Protein AF-A0A382VTU3-F1 (afdb_monomer)

pLDDT: mean 87.0, std 13.27, range [32.81, 98.06]

Secondary structure (DSSP, 8-state):
-EEEEEEEEE----------TT-EESSTTS-EEEEEEEEEE--TT--SEEEEEEGGGPPPEEEEEE-TT-HHHHHHHHHHHHHHTT---EEEEEE--TT-TT-SS--HHHHHHHIIIIIHHHHHHHSSS--SSEEEETTTEEEETT--SSS-HHHHHHHHHHT-PPP-B-EEEEEEEEEETTTTEEEEEEEEPPPB-SS--SPPPEEEEEEEEEEEEEEETT-TTS-EEEEEEEEEEEEESSSEEEEEEE--

Nearest PDB structures (foldseek):
  4wkw-assembly1_A  TM=4.540E-01  e=5.078E-01  Mycobacterium leprae Br4923
  1z6b-assembly4_C  TM=5.329E-01  e=9.682E-01  Plasmodium falciparum
  3az9-assembly2_G  TM=5.131E-01  e=9.682E-01  Plasmodium falciparum
  4rlj-assembly1_B  TM=2.429E-01  e=1.089E+00  Mycobacterium tuberculosis H37Rv

Organism: NCBI:txid408172

Radius of gyration: 17.66 Å; Cα contacts (8 Å, |Δi|>4): 598; chains: 1; bounding box: 53×34×46 Å

Mean predicted aligned error: 5.97 Å

Solvent-accessible surface area (backbone atoms only — not comparable to full-atom values): 13412 Å² total; per-residue (Å²): 76,33,38,30,45,35,37,37,37,39,33,87,36,87,66,79,79,83,71,58,85,62,49,42,63,21,37,70,74,23,53,39,28,34,58,26,43,50,78,43,82,55,55,101,78,53,50,70,43,74,50,73,46,44,38,80,71,36,40,55,36,39,41,32,34,33,44,45,64,38,56,62,26,55,56,46,51,53,27,47,51,66,37,48,62,92,56,79,61,47,62,39,28,41,30,46,32,90,96,37,93,79,29,89,55,23,34,75,45,42,47,45,54,48,39,76,57,33,9,59,26,37,26,75,78,71,74,36,50,74,60,71,25,26,38,26,39,30,48,32,41,26,40,70,58,82,71,51,66,59,96,33,54,34,56,44,46,32,49,55,58,71,69,56,69,82,77,44,46,46,39,37,35,45,31,32,64,39,63,40,83,91,77,35,34,33,34,40,37,40,42,42,52,82,67,46,52,99,81,66,68,96,71,74,69,47,73,46,36,31,46,33,37,28,32,63,66,48,82,44,71,85,25,77,45,64,72,29,63,43,60,27,36,32,59,41,46,45,82,41,96,53,57,53,53,70,49,80,40,78,59,132

Foldseek 3Di:
DKKKWWKWKDFQDPDDDPDPLFFFFQAPRGAIFILAIDIDDDDLPDAFDKDKDWSVPHAKEKEWEAELQDLQLVVLVVLLCLLCPPPDYQYAYAYDDVVDPQGPQHDPASVVVQLVLRQVRCCVVPVGRGAPTWMDIRSTGIDHTADGSDPGSNVSNNVSVVVDYDDWGWMKMKTWHDADPVQQKTKIWMATDQTDDPPDPPGRMDIKIKIWQWDQWDADCPRNSRPRIDGRGTRHMDIDPDNTDMDIDRHD

Sequence (252 aa):
MLVALVLAASTQAVATSEQSSMWHEARTGGDGGVLGALEMALTNETTDGEITLEYSEMAPVIEVYTATWCLNCVTTEHAIDEAVGDSDVIRIHYHRHRSEPEDPFGNNATEHRWESTYGGASTAETGMSRVAPSTVFDGERLHLGTSPSSSSLVSDYSTSLNAGQTSFTGSARLSVTSYDSETRIMQFSWNASQPSDSGSGDSPMIITAWLLFVEDSASFPDGSNGIGDYLHVLHDAVELEELDGTASVHVP

Structure (mmCIF, N/CA/C/O backbone):
data_AF-A0A382VTU3-F1
#
_entry.id   AF-A0A382VTU3-F1
#
loop_
_atom_site.group_PDB
_atom_site.id
_atom_site.type_symbol
_atom_site.label_atom_id
_atom_site.label_alt_id
_atom_site.label_comp_id
_atom_site.label_asym_id
_atom_site.label_entity_id
_atom_site.label_seq_id
_atom_site.pdbx_PDB_ins_code
_atom_site.Cartn_x
_atom_site.Cartn_y
_atom_site.Cartn_z
_atom_site.occupancy
_atom_site.B_iso_or_equiv
_atom_site.auth_seq_id
_atom_site.auth_comp_id
_atom_site.auth_asym_id
_atom_site.auth_atom_id
_atom_site.pdbx_PDB_model_num
ATOM 1 N N . MET A 1 1 ? -12.915 -8.801 0.025 1.00 75.25 1 MET A N 1
ATOM 2 C CA . MET A 1 1 ? -12.431 -7.497 0.524 1.00 75.25 1 MET A CA 1
ATOM 3 C C . MET A 1 1 ? -11.884 -7.698 1.915 1.00 75.25 1 MET A C 1
ATOM 5 O O . MET A 1 1 ? -12.531 -8.294 2.771 1.00 75.25 1 MET A O 1
ATOM 9 N N . LEU A 1 2 ? -10.679 -7.206 2.099 1.00 79.75 2 LEU A N 1
ATOM 10 C CA . LEU A 1 2 ? -9.876 -7.280 3.294 1.00 79.75 2 LEU A CA 1
ATOM 11 C C . LEU A 1 2 ? -9.757 -5.870 3.863 1.00 79.75 2 LEU A C 1
ATOM 13 O O . LEU A 1 2 ? -9.693 -4.891 3.116 1.00 79.75 2 LEU A O 1
ATOM 17 N N . VAL A 1 3 ? -9.723 -5.762 5.184 1.00 77.94 3 VAL A N 1
ATOM 18 C CA . VAL A 1 3 ? -9.222 -4.564 5.851 1.00 77.94 3 VAL A CA 1
ATOM 19 C C . VAL A 1 3 ? -7.876 -4.885 6.468 1.00 77.94 3 VAL A C 1
ATOM 21 O O . VAL A 1 3 ? -7.742 -5.869 7.194 1.00 77.94 3 VAL A O 1
ATOM 24 N N . ALA A 1 4 ? -6.888 -4.049 6.177 1.00 73.69 4 ALA A N 1
ATOM 25 C CA . ALA A 1 4 ? -5.577 -4.114 6.792 1.00 73.69 4 ALA A CA 1
ATOM 26 C C . ALA A 1 4 ? -5.399 -2.921 7.739 1.00 73.69 4 ALA A C 1
ATOM 28 O O . ALA A 1 4 ? -5.473 -1.769 7.308 1.00 73.69 4 ALA A O 1
ATOM 29 N N . LEU A 1 5 ? -5.152 -3.187 9.025 1.00 79.12 5 LEU A N 1
ATOM 30 C CA . LEU A 1 5 ? -4.620 -2.180 9.944 1.00 79.12 5 LEU A CA 1
ATOM 31 C C . LEU A 1 5 ? -3.108 -2.124 9.746 1.00 79.12 5 LEU A C 1
ATOM 33 O O . LEU A 1 5 ? -2.404 -3.021 10.203 1.00 79.12 5 LEU A O 1
ATOM 37 N N . VAL A 1 6 ? -2.622 -1.088 9.066 1.00 75.25 6 VAL A N 1
ATOM 38 C CA . VAL A 1 6 ? -1.189 -0.887 8.820 1.00 75.25 6 VAL A CA 1
ATOM 39 C C . VAL A 1 6 ? -0.625 0.094 9.832 1.00 75.25 6 VAL A C 1
ATOM 41 O O . VAL A 1 6 ? -1.110 1.221 9.951 1.00 75.25 6 VAL A O 1
ATOM 44 N N . LEU A 1 7 ? 0.432 -0.323 10.526 1.00 70.81 7 LEU A N 1
ATOM 45 C CA . LEU A 1 7 ? 1.151 0.513 11.481 1.00 70.81 7 LEU A CA 1
ATOM 46 C C . LEU A 1 7 ? 2.441 1.007 10.833 1.00 70.81 7 LEU A C 1
ATOM 48 O O . LEU A 1 7 ? 3.429 0.281 10.725 1.00 70.81 7 LEU A O 1
ATOM 52 N N . ALA A 1 8 ? 2.412 2.252 10.369 1.00 70.81 8 ALA A N 1
ATOM 53 C CA . ALA A 1 8 ? 3.567 2.914 9.789 1.00 70.81 8 ALA A CA 1
ATOM 54 C C . ALA A 1 8 ? 4.360 3.606 10.895 1.00 70.81 8 ALA A C 1
ATOM 56 O O . ALA A 1 8 ? 3.826 4.443 11.617 1.00 70.81 8 ALA A O 1
ATOM 57 N N . ALA A 1 9 ? 5.641 3.293 11.002 1.00 61.72 9 ALA A N 1
ATOM 58 C CA . ALA A 1 9 ? 6.539 3.916 11.945 1.00 61.72 9 ALA A CA 1
ATOM 59 C C . ALA A 1 9 ? 7.536 4.847 11.267 1.00 61.72 9 ALA A C 1
ATOM 61 O O . ALA A 1 9 ? 8.068 4.574 10.192 1.00 61.72 9 ALA A O 1
ATOM 62 N N . SER A 1 10 ? 7.842 5.939 11.950 1.00 59.66 10 SER A N 1
ATOM 63 C CA . SER A 1 10 ? 8.925 6.843 11.594 1.00 59.66 10 SER A CA 1
ATOM 64 C C . SER A 1 10 ? 9.761 7.141 12.831 1.00 59.66 10 SER A C 1
ATOM 66 O O . SER A 1 10 ? 9.230 7.415 13.911 1.00 59.66 10 SER A O 1
ATOM 68 N N . THR A 1 11 ? 11.081 7.088 12.685 1.00 53.41 11 THR A N 1
ATOM 69 C CA . THR A 1 11 ? 12.000 7.644 13.675 1.00 53.41 11 THR A CA 1
ATOM 70 C C . THR A 1 11 ? 12.505 8.991 13.174 1.00 53.41 11 THR A C 1
ATOM 72 O O . THR A 1 11 ? 12.776 9.179 11.989 1.00 53.41 11 THR A O 1
ATOM 75 N N . GLN A 1 12 ? 12.656 9.955 14.081 1.00 40.94 12 GLN A N 1
ATOM 76 C CA . GLN A 1 12 ? 13.494 11.125 13.815 1.00 40.94 12 GLN A CA 1
ATOM 77 C C . GLN A 1 12 ? 14.953 10.743 14.086 1.00 40.94 12 GLN A C 1
ATOM 79 O O . GLN A 1 12 ? 15.548 11.185 15.067 1.00 40.94 12 GLN A O 1
ATOM 84 N N . ALA A 1 13 ? 15.523 9.865 13.266 1.00 36.75 13 ALA A N 1
ATOM 85 C CA . ALA A 1 13 ? 16.949 9.566 13.305 1.00 36.75 13 ALA A CA 1
ATOM 86 C C . ALA A 1 13 ? 17.642 10.220 12.107 1.00 36.75 13 ALA A C 1
ATOM 88 O O . ALA A 1 13 ? 17.137 10.215 10.991 1.00 36.75 13 ALA A O 1
ATOM 89 N N . VAL A 1 14 ? 18.826 10.796 12.321 1.00 33.19 14 VAL A N 1
ATOM 90 C CA . VAL A 1 14 ? 19.710 11.154 11.207 1.00 33.19 14 VAL A CA 1
ATOM 91 C C . VAL A 1 14 ? 20.282 9.838 10.689 1.00 33.19 14 VAL A C 1
ATOM 93 O O . VAL A 1 14 ? 21.202 9.301 11.302 1.00 33.19 14 VAL A O 1
ATOM 96 N N . ALA A 1 15 ? 19.694 9.304 9.617 1.00 34.50 15 ALA A N 1
ATOM 97 C CA . ALA A 1 15 ? 20.083 8.027 9.029 1.00 34.50 15 ALA A CA 1
ATOM 98 C C . ALA A 1 15 ? 21.594 7.995 8.738 1.00 34.50 15 ALA A C 1
ATOM 100 O O . ALA A 1 15 ? 22.128 8.843 8.014 1.00 34.50 15 ALA A O 1
ATOM 101 N N . THR A 1 16 ? 22.295 7.016 9.309 1.00 32.81 16 THR A N 1
ATOM 102 C CA . THR A 1 16 ? 23.629 6.621 8.851 1.00 32.81 16 THR A CA 1
ATOM 103 C C . THR A 1 16 ? 23.446 5.498 7.850 1.00 32.81 16 THR A C 1
ATOM 105 O O . THR A 1 16 ? 23.185 4.361 8.229 1.00 32.81 16 THR A O 1
ATOM 108 N N . SER A 1 17 ? 23.570 5.830 6.570 1.00 41.34 17 SER A N 1
ATOM 109 C CA . SER A 1 17 ? 23.441 4.883 5.475 1.00 41.34 17 SER A CA 1
ATOM 110 C C . SER A 1 17 ? 24.578 3.856 5.472 1.00 41.34 17 SER A C 1
ATOM 112 O O . SER A 1 17 ? 25.669 4.123 4.967 1.00 41.34 17 SER A O 1
ATOM 114 N N . GLU A 1 18 ? 24.306 2.629 5.909 1.00 43.31 18 GLU A N 1
ATOM 115 C CA . GLU A 1 18 ? 24.836 1.480 5.170 1.00 43.31 18 GLU A CA 1
ATOM 116 C C . GLU A 1 18 ? 23.877 1.220 4.003 1.00 43.31 18 GLU A C 1
ATOM 118 O O . GLU A 1 18 ? 23.011 0.355 4.040 1.00 43.31 18 GLU A O 1
ATOM 123 N N . GLN A 1 19 ? 23.994 2.063 2.972 1.00 51.94 19 GLN A N 1
ATOM 124 C CA . GLN A 1 19 ? 23.244 1.937 1.725 1.00 51.94 19 GLN A CA 1
ATOM 125 C C . GLN A 1 19 ? 23.530 0.566 1.105 1.00 51.94 19 GLN A C 1
ATOM 127 O O . GLN A 1 19 ? 24.623 0.317 0.590 1.00 51.94 19 GLN A O 1
ATOM 132 N N . SER A 1 20 ? 22.526 -0.305 1.092 1.00 58.09 20 SER A N 1
ATOM 133 C CA . SER A 1 20 ? 22.450 -1.321 0.051 1.00 58.09 20 SER A CA 1
ATOM 134 C C . SER A 1 20 ? 22.290 -0.582 -1.273 1.00 58.09 20 SER A C 1
ATOM 136 O O . SER A 1 20 ? 21.360 0.201 -1.438 1.00 58.09 20 SER A O 1
ATOM 138 N N . SER A 1 21 ? 23.172 -0.819 -2.244 1.00 72.62 21 SER A N 1
ATOM 139 C CA . SER A 1 21 ? 23.065 -0.214 -3.579 1.00 72.62 21 SER A CA 1
ATOM 140 C C . SER A 1 21 ? 21.858 -0.720 -4.385 1.00 72.62 21 SER A C 1
ATOM 142 O O . SER A 1 21 ? 21.797 -0.472 -5.586 1.00 72.62 21 SER A O 1
ATOM 144 N N . MET A 1 22 ? 20.961 -1.503 -3.773 1.00 85.25 22 MET A N 1
ATOM 145 C CA . MET A 1 22 ? 19.868 -2.191 -4.458 1.00 85.25 22 MET A CA 1
ATOM 146 C C . MET A 1 22 ? 18.510 -1.503 -4.336 1.00 85.25 22 MET A C 1
ATOM 148 O O . MET A 1 22 ? 17.656 -1.756 -5.178 1.00 85.25 22 MET A O 1
ATOM 152 N N . TRP A 1 23 ? 18.312 -0.637 -3.342 1.00 90.94 23 TRP A N 1
ATOM 153 C CA . TRP A 1 23 ? 17.069 0.109 -3.140 1.00 90.94 23 TRP A CA 1
ATOM 154 C C . TRP A 1 23 ? 17.360 1.526 -2.648 1.00 90.94 23 TRP A C 1
ATOM 156 O O . TRP A 1 23 ? 18.457 1.833 -2.179 1.00 90.94 23 TRP A O 1
ATOM 166 N N . HIS A 1 24 ? 16.351 2.382 -2.741 1.00 91.06 24 HIS A N 1
ATOM 167 C CA . HIS A 1 24 ? 16.336 3.691 -2.105 1.00 91.06 24 HIS A CA 1
ATOM 168 C C . HIS A 1 24 ? 15.648 3.598 -0.739 1.00 91.06 24 HIS A C 1
ATOM 170 O O . HIS A 1 24 ? 14.793 2.735 -0.528 1.00 91.06 24 HIS A O 1
ATOM 176 N N . GLU A 1 25 ? 15.987 4.503 0.176 1.00 89.69 25 GLU A N 1
ATOM 177 C CA . GLU A 1 25 ? 15.217 4.679 1.411 1.00 89.69 25 GLU A CA 1
ATOM 178 C C . GLU A 1 25 ? 13.799 5.128 1.056 1.00 89.69 25 GLU A C 1
ATOM 180 O O . GLU A 1 25 ? 13.617 6.122 0.348 1.00 89.69 25 GLU A O 1
ATOM 185 N N . ALA A 1 26 ? 12.784 4.412 1.533 1.00 90.25 26 ALA A N 1
ATOM 186 C CA . ALA A 1 26 ? 11.397 4.714 1.191 1.00 90.25 26 ALA A CA 1
ATOM 187 C C . ALA A 1 26 ? 10.883 6.002 1.850 1.00 90.25 26 ALA A C 1
ATOM 189 O O . ALA A 1 26 ? 9.923 6.601 1.364 1.00 90.25 26 ALA A O 1
ATOM 190 N N . ARG A 1 27 ? 11.521 6.464 2.931 1.00 86.69 27 ARG A N 1
ATOM 191 C CA . ARG A 1 27 ? 11.094 7.633 3.708 1.00 86.69 27 ARG A CA 1
ATOM 192 C C . ARG A 1 27 ? 12.205 8.671 3.786 1.00 86.69 27 ARG A C 1
ATOM 194 O O . ARG A 1 27 ? 13.365 8.367 4.034 1.00 86.69 27 ARG A O 1
ATOM 201 N N . THR A 1 28 ? 11.843 9.937 3.601 1.00 77.94 28 THR A N 1
ATOM 202 C CA . THR A 1 28 ? 12.782 11.051 3.785 1.00 77.94 28 THR A CA 1
ATOM 203 C C . THR A 1 28 ? 12.866 11.452 5.250 1.00 77.94 28 THR A C 1
ATOM 205 O O . THR A 1 28 ? 11.834 11.706 5.866 1.00 77.94 28 THR A O 1
ATOM 208 N N . GLY A 1 29 ? 14.081 11.641 5.768 1.00 63.59 29 GLY A N 1
ATOM 209 C CA . GLY A 1 29 ? 14.301 12.288 7.067 1.00 63.59 29 GLY A CA 1
ATOM 210 C C . GLY A 1 29 ? 14.567 11.357 8.252 1.00 63.59 29 GLY A C 1
ATOM 211 O O . GLY A 1 29 ? 14.645 11.865 9.368 1.00 63.59 29 GLY A O 1
ATOM 212 N N . GLY A 1 30 ? 14.750 10.055 8.021 1.00 61.69 30 GLY A N 1
ATOM 213 C CA . GLY A 1 30 ? 15.232 9.103 9.023 1.00 61.69 30 GLY A CA 1
ATOM 214 C C . GLY A 1 30 ? 14.809 7.665 8.756 1.00 61.69 30 GLY A C 1
ATOM 215 O O . GLY A 1 30 ? 14.078 7.409 7.800 1.00 61.69 30 GLY A O 1
ATOM 216 N N . ASP A 1 31 ? 15.264 6.755 9.618 1.00 64.94 31 ASP A N 1
ATOM 217 C CA . ASP A 1 31 ? 14.904 5.338 9.560 1.00 64.94 31 ASP A CA 1
ATOM 218 C C . ASP A 1 31 ? 13.412 5.185 9.902 1.00 64.94 31 ASP A C 1
ATOM 220 O O . ASP A 1 31 ? 12.901 5.766 10.868 1.00 64.94 31 ASP A O 1
ATOM 224 N N . GLY A 1 32 ? 12.669 4.433 9.104 1.00 72.12 32 GLY A N 1
ATOM 225 C CA . GLY A 1 32 ? 11.239 4.238 9.308 1.00 72.12 32 GLY A CA 1
ATOM 226 C C . GLY A 1 32 ? 10.698 3.183 8.363 1.00 72.12 32 GLY A C 1
ATOM 227 O O . GLY A 1 32 ? 11.258 2.964 7.296 1.00 72.12 32 GLY A O 1
ATOM 228 N N . GLY A 1 33 ? 9.593 2.561 8.746 1.00 84.12 33 GLY A N 1
ATOM 229 C CA . GLY A 1 33 ? 9.079 1.371 8.085 1.00 84.12 33 GLY A CA 1
ATOM 230 C C . GLY A 1 33 ? 7.617 1.115 8.401 1.00 84.12 33 GLY A C 1
ATOM 231 O O . GLY A 1 33 ? 6.907 1.969 8.930 1.00 84.12 33 GLY A O 1
ATOM 232 N N . VAL A 1 34 ? 7.152 -0.070 8.057 1.00 84.94 34 VAL A N 1
ATOM 233 C CA . VAL A 1 34 ? 5.863 -0.628 8.446 1.00 84.94 34 VAL A CA 1
ATOM 234 C C . VAL A 1 34 ? 6.158 -1.745 9.438 1.00 84.94 34 VAL A C 1
ATOM 236 O O . VAL A 1 34 ? 6.915 -2.658 9.131 1.00 84.94 34 VAL A O 1
ATOM 239 N N . LEU A 1 35 ? 5.566 -1.665 10.633 1.00 79.19 35 LEU A N 1
ATOM 240 C CA . LEU A 1 35 ? 5.725 -2.688 11.684 1.00 79.19 35 LEU A CA 1
ATOM 241 C C . LEU A 1 35 ? 5.076 -4.016 11.309 1.00 79.19 35 LEU A C 1
ATOM 243 O O . LEU A 1 35 ? 5.352 -5.038 11.922 1.00 79.19 35 LEU A O 1
ATOM 247 N N . GLY A 1 36 ? 4.177 -3.954 10.335 1.00 77.00 36 GLY A N 1
ATOM 248 C CA . GLY A 1 36 ? 3.356 -5.043 9.864 1.00 77.00 36 GLY A CA 1
ATOM 249 C C . GLY A 1 36 ? 1.931 -4.563 9.636 1.00 77.00 36 GLY A C 1
ATOM 250 O O . GLY A 1 36 ? 1.610 -3.370 9.756 1.00 77.00 36 GLY A O 1
ATOM 251 N N . ALA A 1 37 ? 1.072 -5.512 9.292 1.00 84.75 37 ALA A N 1
ATOM 252 C CA . ALA A 1 37 ? -0.343 -5.263 9.135 1.00 84.75 37 ALA A CA 1
ATOM 253 C C . ALA A 1 37 ? -1.174 -6.402 9.727 1.00 84.75 37 ALA A C 1
ATOM 255 O O . ALA A 1 37 ? -0.782 -7.567 9.674 1.00 84.75 37 ALA A O 1
ATOM 256 N N . LEU A 1 38 ? -2.330 -6.049 10.290 1.00 88.50 38 LEU A N 1
ATOM 257 C CA . LEU A 1 38 ? -3.344 -7.019 10.692 1.00 88.50 38 LEU A CA 1
ATOM 258 C C . LEU A 1 38 ? -4.422 -7.049 9.634 1.00 88.50 38 LEU A C 1
ATOM 260 O O . LEU A 1 38 ? -5.078 -6.036 9.400 1.00 88.50 38 LEU A O 1
ATOM 264 N N . GLU A 1 39 ? -4.621 -8.214 9.043 1.00 89.56 39 GLU A N 1
ATOM 265 C CA . GLU A 1 39 ? -5.622 -8.421 8.014 1.00 89.56 39 GLU A CA 1
ATOM 266 C C . GLU A 1 39 ? -6.877 -9.071 8.603 1.00 89.56 39 GLU A C 1
ATOM 268 O O . GLU A 1 39 ? -6.810 -10.063 9.330 1.00 89.56 39 GLU A O 1
ATOM 273 N N . MET A 1 40 ? -8.041 -8.519 8.277 1.00 89.88 40 MET A N 1
ATOM 274 C CA . MET A 1 40 ? -9.336 -9.117 8.580 1.00 89.88 40 MET A CA 1
ATOM 275 C C . MET A 1 40 ? -10.187 -9.159 7.315 1.00 89.88 40 MET A C 1
ATOM 277 O O . MET A 1 40 ? -10.391 -8.144 6.650 1.00 89.88 40 MET A O 1
ATOM 281 N N . ALA A 1 41 ? -10.746 -10.329 7.010 1.00 89.56 41 ALA A N 1
ATOM 282 C CA . ALA A 1 41 ? -11.717 -10.458 5.935 1.00 89.56 41 ALA A CA 1
ATOM 283 C C . ALA A 1 41 ? -13.039 -9.772 6.310 1.00 89.56 41 ALA A C 1
ATOM 285 O O . ALA A 1 41 ? -13.646 -10.068 7.344 1.00 89.56 41 ALA A O 1
ATOM 286 N N . LEU A 1 42 ? -13.501 -8.874 5.440 1.00 85.81 42 LEU A N 1
ATOM 287 C CA . LEU A 1 42 ? -14.777 -8.188 5.583 1.00 85.81 42 LEU A CA 1
ATOM 288 C C . LEU A 1 42 ? -15.814 -8.784 4.634 1.00 85.81 42 LEU A C 1
ATOM 290 O O . LEU A 1 42 ? -15.591 -8.958 3.436 1.00 85.81 42 LEU A O 1
ATOM 294 N N . THR A 1 43 ? -16.987 -9.057 5.187 1.00 81.12 43 THR A N 1
ATOM 295 C CA . THR A 1 43 ? -18.190 -9.466 4.469 1.00 81.12 43 THR A CA 1
ATOM 296 C C . THR A 1 43 ? -19.345 -8.570 4.902 1.00 81.12 43 THR A C 1
ATOM 298 O O . THR A 1 43 ? -19.289 -7.940 5.959 1.00 81.12 43 THR A O 1
ATOM 301 N N . ASN A 1 44 ? -20.435 -8.567 4.135 1.00 72.25 44 ASN A N 1
ATOM 302 C CA . ASN A 1 44 ? -21.658 -7.838 4.498 1.00 72.25 44 ASN A CA 1
ATOM 303 C C . ASN A 1 44 ? -22.336 -8.382 5.775 1.00 72.25 44 ASN A C 1
ATOM 305 O O . ASN A 1 44 ? -23.336 -7.826 6.220 1.00 72.25 44 ASN A O 1
ATOM 309 N N . GLU A 1 45 ? -21.817 -9.471 6.346 1.00 75.12 45 GLU A N 1
ATOM 310 C CA . GLU A 1 45 ? -22.282 -10.093 7.588 1.00 75.12 45 GLU A CA 1
ATOM 311 C C . GLU A 1 45 ? -21.237 -9.999 8.713 1.00 75.12 45 GLU A C 1
ATOM 313 O O . GLU A 1 45 ? -21.462 -10.523 9.801 1.00 75.12 45 GLU A O 1
ATOM 318 N N . THR A 1 46 ? -20.088 -9.350 8.480 1.00 79.38 46 THR A N 1
ATOM 319 C CA . THR A 1 46 ? -19.033 -9.243 9.493 1.00 79.38 46 THR A CA 1
ATOM 320 C C . THR A 1 46 ? -19.495 -8.327 10.626 1.00 79.38 46 THR A C 1
ATOM 322 O O . THR A 1 46 ? -19.490 -7.103 10.514 1.00 79.38 46 THR A O 1
ATOM 325 N N . THR A 1 47 ? -19.873 -8.946 11.740 1.00 79.94 47 THR A N 1
ATOM 326 C CA . THR A 1 47 ? -20.190 -8.307 13.020 1.00 79.94 47 THR A CA 1
ATOM 327 C C . THR A 1 47 ? -19.426 -9.017 14.131 1.00 79.94 47 THR A C 1
ATOM 329 O O . THR A 1 47 ? -19.260 -10.234 14.067 1.00 79.94 47 THR A O 1
ATOM 332 N N . ASP A 1 48 ? -18.984 -8.278 15.147 1.00 84.44 48 ASP A N 1
ATOM 333 C CA . ASP A 1 48 ? -18.223 -8.801 16.294 1.00 84.44 48 ASP A CA 1
ATOM 334 C C . ASP A 1 48 ? -16.932 -9.567 15.911 1.00 84.44 48 ASP A C 1
ATOM 336 O O . ASP A 1 48 ? -16.510 -10.497 16.600 1.00 84.44 48 ASP A O 1
ATOM 340 N N . GLY A 1 49 ? -16.299 -9.183 14.797 1.00 87.75 49 GLY A N 1
ATOM 341 C CA . GLY A 1 49 ? -15.022 -9.740 14.345 1.00 87.75 49 GLY A CA 1
ATOM 342 C C . GLY A 1 49 ? -13.840 -9.141 15.106 1.00 87.75 49 GLY A C 1
ATOM 343 O O . GLY A 1 49 ? -13.836 -7.951 15.418 1.00 87.75 49 GLY A O 1
ATOM 344 N N . GLU A 1 50 ? -12.813 -9.941 15.384 1.00 92.25 50 GLU A N 1
ATOM 345 C CA . GLU A 1 50 ? -11.616 -9.500 16.102 1.00 92.25 50 GLU A CA 1
ATOM 346 C C . GLU A 1 50 ? -10.374 -10.264 15.647 1.00 92.25 50 GLU A C 1
ATOM 348 O O . GLU A 1 50 ? -10.409 -11.481 15.475 1.00 92.25 50 GLU A O 1
ATOM 353 N N . ILE A 1 51 ? -9.266 -9.540 15.515 1.00 92.81 51 ILE A N 1
ATOM 354 C CA . ILE A 1 51 ? -7.928 -10.094 15.341 1.00 92.81 51 ILE A CA 1
ATOM 355 C C . ILE A 1 51 ? -6.961 -9.378 16.283 1.00 92.81 51 ILE A C 1
ATOM 357 O O . ILE A 1 51 ? -7.054 -8.167 16.482 1.00 92.81 51 ILE A O 1
ATOM 361 N N . THR A 1 52 ? -6.045 -10.133 16.882 1.00 94.00 52 THR A N 1
ATOM 362 C CA . THR A 1 52 ? -4.938 -9.618 17.695 1.00 94.00 52 THR A CA 1
ATOM 363 C C . THR A 1 52 ? -3.678 -10.368 17.295 1.00 94.00 52 THR A C 1
ATOM 365 O O . THR A 1 52 ? -3.726 -11.594 17.208 1.00 94.00 52 THR A O 1
ATOM 368 N N . LEU A 1 53 ? -2.587 -9.646 17.049 1.00 92.38 53 LEU A N 1
ATOM 369 C CA . LEU A 1 53 ? -1.282 -10.210 16.698 1.00 92.38 53 LEU A CA 1
ATOM 370 C C . LEU A 1 53 ? -0.180 -9.492 17.473 1.00 92.38 53 LEU A C 1
ATOM 372 O O . LEU A 1 53 ? -0.252 -8.276 17.686 1.00 92.38 53 LEU A O 1
ATOM 376 N N . GLU A 1 54 ? 0.855 -10.233 17.853 1.00 91.19 54 GLU A N 1
ATOM 377 C CA . GLU A 1 54 ? 2.130 -9.635 18.244 1.00 91.19 54 GLU A CA 1
ATOM 378 C C . GLU A 1 54 ? 2.842 -9.089 16.994 1.00 91.19 54 GLU A C 1
ATOM 380 O O . GLU A 1 54 ? 2.706 -9.638 15.900 1.00 91.19 54 GLU A O 1
ATOM 385 N N . TYR A 1 55 ? 3.641 -8.026 17.127 1.00 86.88 55 TYR A N 1
ATOM 386 C CA . TYR A 1 55 ? 4.368 -7.439 15.989 1.00 86.88 55 TYR A CA 1
ATOM 387 C C . TYR A 1 55 ? 5.291 -8.447 15.298 1.00 86.88 55 TYR A C 1
ATOM 389 O O . TYR A 1 55 ? 5.423 -8.426 14.081 1.00 86.88 55 TYR A O 1
ATOM 397 N N . SER A 1 56 ? 5.857 -9.395 16.047 1.00 86.06 56 SER A N 1
ATOM 398 C CA . SER A 1 56 ? 6.679 -10.478 15.495 1.00 86.06 56 SER A CA 1
ATOM 399 C C . SER A 1 56 ? 5.911 -11.508 14.657 1.00 86.06 56 SER A C 1
ATOM 401 O O . SER A 1 56 ? 6.538 -12.347 14.017 1.00 86.06 56 SER A O 1
ATOM 403 N N . GLU A 1 57 ? 4.580 -11.514 14.725 1.00 88.12 57 GLU A N 1
ATOM 404 C CA . GLU A 1 57 ? 3.709 -12.449 13.998 1.00 88.12 57 GLU A CA 1
ATOM 405 C C . GLU A 1 57 ? 3.099 -11.819 12.741 1.00 88.12 57 GLU A C 1
ATOM 407 O O . GLU A 1 57 ? 2.403 -12.501 11.989 1.00 88.12 57 GLU A O 1
ATOM 412 N N . MET A 1 58 ? 3.324 -10.523 12.512 1.00 86.75 58 MET A N 1
ATOM 413 C CA . MET A 1 58 ? 2.783 -9.835 11.346 1.00 86.75 58 MET A CA 1
ATOM 414 C C . MET A 1 58 ? 3.539 -10.227 10.078 1.00 86.75 58 MET A C 1
ATOM 416 O O . MET A 1 58 ? 4.753 -10.415 10.085 1.00 86.75 58 MET A O 1
ATOM 420 N N . ALA A 1 59 ? 2.800 -10.341 8.977 1.00 86.44 59 ALA A N 1
ATOM 421 C CA . ALA A 1 59 ? 3.389 -10.637 7.682 1.00 86.44 59 ALA A CA 1
ATOM 422 C C . ALA A 1 59 ? 4.139 -9.411 7.113 1.00 86.44 59 ALA A C 1
ATOM 424 O O . ALA A 1 59 ? 3.755 -8.263 7.390 1.00 86.44 59 ALA A O 1
ATOM 425 N N . PRO A 1 60 ? 5.159 -9.634 6.262 1.00 87.19 60 PRO A N 1
ATOM 426 C CA . PRO A 1 60 ? 5.769 -8.587 5.453 1.00 87.19 60 PRO A CA 1
ATOM 427 C C . PRO A 1 60 ? 4.738 -7.846 4.604 1.00 87.19 60 PRO A C 1
ATOM 429 O O . PRO A 1 60 ? 3.799 -8.457 4.087 1.00 87.19 60 PRO A O 1
ATOM 432 N N . VAL A 1 61 ? 4.930 -6.539 4.424 1.00 92.25 61 VAL A N 1
ATOM 433 C CA . VAL A 1 61 ? 4.021 -5.695 3.635 1.00 92.25 61 VAL A CA 1
ATOM 434 C C . VAL A 1 61 ? 4.724 -5.227 2.368 1.00 92.25 61 VAL A C 1
ATOM 436 O O . VAL A 1 61 ? 5.793 -4.621 2.421 1.00 92.25 61 VAL A O 1
ATOM 439 N N . ILE A 1 62 ? 4.103 -5.474 1.217 1.00 95.62 62 ILE A N 1
ATOM 440 C CA . ILE A 1 62 ? 4.559 -5.002 -0.090 1.00 95.62 62 ILE A CA 1
ATOM 441 C C . ILE A 1 62 ? 3.531 -4.010 -0.623 1.00 95.62 62 ILE A C 1
ATOM 443 O O . ILE A 1 62 ? 2.403 -4.372 -0.964 1.00 95.62 62 ILE A O 1
ATOM 447 N N . GLU A 1 63 ? 3.932 -2.749 -0.721 1.00 97.19 63 GLU A N 1
ATOM 448 C CA . GLU A 1 63 ? 3.093 -1.681 -1.256 1.00 97.19 63 GLU A CA 1
ATOM 449 C C . GLU A 1 63 ? 3.553 -1.333 -2.674 1.00 97.19 63 GLU A C 1
ATOM 451 O O . GLU A 1 63 ? 4.709 -0.970 -2.896 1.00 97.19 63 GLU A O 1
ATOM 456 N N . VAL A 1 64 ? 2.653 -1.449 -3.648 1.00 98.00 64 VAL A N 1
ATOM 457 C CA . VAL A 1 64 ? 2.952 -1.249 -5.071 1.00 98.00 64 VAL A CA 1
ATOM 458 C C . VAL A 1 64 ? 2.158 -0.063 -5.587 1.00 98.00 64 VAL A C 1
ATOM 460 O O . VAL A 1 64 ? 0.936 -0.064 -5.518 1.00 98.00 64 VAL A O 1
ATOM 463 N N . TYR A 1 65 ? 2.832 0.934 -6.147 1.00 97.75 65 TYR A N 1
ATOM 464 C CA . TYR A 1 65 ? 2.179 2.017 -6.873 1.00 97.75 65 TYR A CA 1
ATOM 465 C C . TYR A 1 65 ? 2.109 1.669 -8.357 1.00 97.75 65 TYR A C 1
ATOM 467 O O . TYR A 1 65 ? 3.142 1.552 -9.023 1.00 97.75 65 TYR A O 1
ATOM 475 N N . THR A 1 66 ? 0.895 1.487 -8.866 1.00 96.81 66 THR A N 1
ATOM 476 C CA . THR A 1 66 ? 0.604 0.901 -10.179 1.00 96.81 66 THR A CA 1
ATOM 477 C C . THR A 1 66 ? -0.419 1.740 -10.952 1.00 96.81 66 THR A C 1
ATOM 479 O O . THR A 1 66 ? -0.903 2.775 -10.479 1.00 96.81 66 THR A O 1
ATOM 482 N N . ALA A 1 67 ? -0.701 1.329 -12.188 1.00 95.75 67 ALA A N 1
ATOM 483 C CA . ALA A 1 67 ? -1.819 1.857 -12.954 1.00 95.75 67 ALA A CA 1
ATOM 484 C C . ALA A 1 67 ? -2.324 0.860 -14.007 1.00 95.75 67 ALA A C 1
ATOM 486 O O . ALA A 1 67 ? -1.536 0.110 -14.591 1.00 95.75 67 ALA A O 1
ATOM 487 N N . THR A 1 68 ? -3.612 0.925 -14.346 1.00 95.69 68 THR A N 1
ATOM 488 C CA . THR A 1 68 ? -4.250 0.062 -15.368 1.00 95.69 68 THR A CA 1
ATOM 489 C C . THR A 1 68 ? -3.699 0.250 -16.787 1.00 95.69 68 THR A C 1
ATOM 491 O O . THR A 1 68 ? -3.862 -0.613 -17.650 1.00 95.69 68 THR A O 1
ATOM 494 N N . TRP A 1 69 ? -3.005 1.357 -17.048 1.00 93.31 69 TRP A N 1
ATOM 495 C CA . TRP A 1 69 ? -2.340 1.638 -18.324 1.00 93.31 69 TRP A CA 1
ATOM 496 C C . TRP A 1 69 ? -0.842 1.307 -18.333 1.00 93.31 69 TRP A C 1
ATOM 498 O O . TRP A 1 69 ? -0.171 1.372 -19.366 1.00 93.31 69 TRP A O 1
ATOM 508 N N . CYS A 1 70 ? -0.275 0.961 -17.179 1.00 94.88 70 CYS A N 1
ATOM 509 C CA . CYS A 1 70 ? 1.160 0.811 -17.009 1.00 94.88 70 CYS A CA 1
ATOM 510 C C . CYS A 1 70 ? 1.626 -0.597 -17.407 1.00 94.88 70 CYS A C 1
ATOM 512 O O . CYS A 1 70 ? 1.565 -1.539 -16.621 1.00 94.88 70 CYS A O 1
ATOM 514 N N . LEU A 1 71 ? 2.158 -0.740 -18.626 1.00 95.62 71 LEU A N 1
ATOM 515 C CA . LEU A 1 71 ? 2.730 -2.011 -19.103 1.00 95.62 71 LEU A CA 1
ATOM 516 C C . LEU A 1 71 ? 3.926 -2.481 -18.265 1.00 95.62 71 LEU A C 1
ATOM 518 O O . LEU A 1 71 ? 4.085 -3.669 -18.009 1.00 95.62 71 LEU A O 1
ATOM 522 N N . ASN A 1 72 ? 4.759 -1.546 -17.806 1.00 96.81 72 ASN A N 1
ATOM 523 C CA . ASN A 1 72 ? 5.901 -1.868 -16.952 1.00 96.81 72 ASN A CA 1
ATOM 524 C C . ASN A 1 72 ? 5.470 -2.363 -15.562 1.00 96.81 72 ASN A C 1
ATOM 526 O O . ASN A 1 72 ? 6.209 -3.119 -14.941 1.00 96.81 72 ASN A O 1
ATOM 530 N N . CYS A 1 73 ? 4.275 -1.992 -15.098 1.00 97.00 73 CYS A N 1
ATOM 531 C CA . CYS A 1 73 ? 3.751 -2.449 -13.818 1.00 97.00 73 CYS A CA 1
ATOM 532 C C . CYS A 1 73 ? 3.432 -3.946 -13.849 1.00 97.00 73 CYS A C 1
ATOM 534 O O . CYS A 1 73 ? 3.716 -4.629 -12.876 1.00 97.00 73 CYS A O 1
ATOM 536 N N . VAL A 1 74 ? 3.012 -4.483 -15.003 1.00 96.94 74 VAL A N 1
ATOM 537 C CA . VAL A 1 74 ? 2.866 -5.936 -15.213 1.00 96.94 74 VAL A CA 1
ATOM 538 C C . VAL A 1 74 ? 4.195 -6.666 -14.977 1.00 96.94 74 VAL A C 1
ATOM 540 O O . VAL A 1 74 ? 4.240 -7.697 -14.315 1.00 96.94 74 VAL A O 1
ATOM 543 N N . THR A 1 75 ? 5.304 -6.116 -15.487 1.00 96.81 75 THR A N 1
ATOM 544 C CA . THR A 1 75 ? 6.648 -6.682 -15.279 1.00 96.81 75 THR A CA 1
ATOM 545 C C . THR A 1 75 ? 7.040 -6.675 -13.802 1.00 96.81 75 THR A C 1
ATOM 547 O O . THR A 1 75 ? 7.586 -7.662 -13.313 1.00 96.81 75 THR A O 1
ATOM 550 N N . THR A 1 76 ? 6.767 -5.574 -13.098 1.00 96.88 76 THR A N 1
ATOM 551 C CA . THR A 1 76 ? 7.000 -5.463 -11.653 1.00 96.88 76 THR A CA 1
ATOM 552 C C . THR A 1 76 ? 6.160 -6.473 -10.878 1.00 96.88 76 THR A C 1
ATOM 554 O O . THR A 1 76 ? 6.711 -7.194 -10.055 1.00 96.88 76 THR A O 1
ATOM 557 N N . GLU A 1 77 ? 4.864 -6.580 -11.166 1.00 96.12 77 GLU A N 1
ATOM 558 C CA . GLU A 1 77 ? 3.956 -7.501 -10.476 1.00 96.12 77 GLU A CA 1
ATOM 559 C C . GLU A 1 77 ? 4.379 -8.963 -10.669 1.00 96.12 77 GLU A C 1
ATOM 561 O O . GLU A 1 77 ? 4.532 -9.669 -9.677 1.00 96.12 77 GLU A O 1
ATOM 566 N N . HIS A 1 78 ? 4.720 -9.387 -11.892 1.00 97.12 78 HIS A N 1
ATOM 567 C CA . HIS A 1 78 ? 5.262 -10.732 -12.130 1.00 97.12 78 HIS A CA 1
ATOM 568 C C . HIS A 1 78 ? 6.579 -10.991 -11.384 1.00 97.12 78 HIS A C 1
ATOM 570 O O . HIS A 1 78 ? 6.810 -12.095 -10.895 1.00 97.12 78 HIS A O 1
ATOM 576 N N . ALA A 1 79 ? 7.466 -9.994 -11.303 1.00 98.06 79 ALA A N 1
ATOM 577 C CA . ALA A 1 79 ? 8.720 -10.144 -10.572 1.00 98.06 79 ALA A CA 1
ATOM 578 C C . ALA A 1 79 ? 8.490 -10.249 -9.056 1.00 98.06 79 ALA A C 1
ATOM 580 O O . ALA A 1 79 ? 9.231 -10.964 -8.383 1.00 98.06 79 ALA A O 1
ATOM 581 N N . ILE A 1 80 ? 7.472 -9.564 -8.521 1.00 97.69 80 ILE A N 1
ATOM 582 C CA . ILE A 1 80 ? 7.041 -9.718 -7.126 1.00 97.69 80 ILE A CA 1
ATOM 583 C C . ILE A 1 80 ? 6.473 -11.124 -6.916 1.00 97.69 80 ILE A C 1
ATOM 585 O O . ILE A 1 80 ? 6.885 -11.780 -5.966 1.00 97.69 80 ILE A O 1
ATOM 589 N N . ASP A 1 81 ? 5.598 -11.609 -7.803 1.00 97.12 81 ASP A N 1
ATOM 590 C CA . ASP A 1 81 ? 5.014 -12.958 -7.716 1.00 97.12 81 ASP A CA 1
ATOM 591 C C . ASP A 1 81 ? 6.106 -14.036 -7.639 1.00 97.12 81 ASP A C 1
ATOM 593 O O . ASP A 1 81 ? 6.073 -14.912 -6.775 1.00 97.12 81 ASP A O 1
ATOM 597 N N . GLU A 1 82 ? 7.114 -13.943 -8.513 1.00 98.00 82 GLU A N 1
ATOM 598 C CA . GLU A 1 82 ? 8.241 -14.879 -8.532 1.00 98.00 82 GLU A CA 1
ATOM 599 C C . GLU A 1 82 ? 9.117 -14.758 -7.275 1.00 98.00 82 GLU A C 1
ATOM 601 O O . GLU A 1 82 ? 9.571 -15.771 -6.742 1.00 98.00 82 GLU A O 1
ATOM 606 N N . ALA A 1 83 ? 9.348 -13.537 -6.782 1.00 97.00 83 ALA A N 1
ATOM 607 C CA . ALA A 1 83 ? 10.172 -13.300 -5.600 1.00 97.00 83 ALA A CA 1
ATOM 608 C C . ALA A 1 83 ? 9.502 -13.751 -4.292 1.00 97.00 83 ALA A C 1
ATOM 610 O O . ALA A 1 83 ? 10.201 -14.223 -3.393 1.00 97.00 83 ALA A O 1
ATOM 611 N N . VAL A 1 84 ? 8.180 -13.591 -4.185 1.00 96.31 84 VAL A N 1
ATOM 612 C CA . VAL A 1 84 ? 7.366 -14.011 -3.034 1.00 96.31 84 VAL A CA 1
ATOM 613 C C . VAL A 1 84 ? 7.242 -15.534 -2.988 1.00 96.31 84 VAL A C 1
ATOM 615 O O . VAL A 1 84 ? 7.408 -16.134 -1.920 1.00 96.31 84 VAL A O 1
ATOM 618 N N . GLY A 1 85 ? 6.993 -16.170 -4.138 1.00 94.81 85 GLY A N 1
ATOM 619 C CA . GLY A 1 85 ? 6.780 -17.614 -4.220 1.00 94.81 85 GLY A CA 1
ATOM 620 C C . GLY A 1 85 ? 5.622 -18.065 -3.325 1.00 94.81 85 GLY A C 1
ATOM 621 O O . GLY A 1 85 ? 4.512 -17.559 -3.445 1.00 94.81 85 GLY A O 1
ATOM 622 N N . ASP A 1 86 ? 5.899 -18.998 -2.411 1.00 91.00 86 ASP A N 1
ATOM 623 C CA . ASP A 1 86 ? 4.918 -19.538 -1.455 1.00 91.00 86 ASP A CA 1
ATOM 624 C C . ASP A 1 86 ? 4.916 -18.794 -0.099 1.00 91.00 86 ASP A C 1
ATOM 626 O O . ASP A 1 86 ? 4.372 -19.300 0.882 1.00 91.00 86 ASP A O 1
ATOM 630 N N . SER A 1 87 ? 5.588 -17.642 0.001 1.00 89.75 87 SER A N 1
ATOM 631 C CA . SER A 1 87 ? 5.685 -16.887 1.258 1.00 89.75 87 SER A CA 1
ATOM 632 C C . SER A 1 87 ? 4.410 -16.090 1.527 1.00 89.75 87 SER A C 1
ATOM 634 O O . SER A 1 87 ? 3.891 -15.428 0.630 1.00 89.75 87 SER A O 1
ATOM 636 N N . ASP A 1 88 ? 3.960 -16.075 2.780 1.00 89.06 88 ASP A N 1
ATOM 637 C CA . ASP A 1 88 ? 2.832 -15.245 3.200 1.00 89.06 88 ASP A CA 1
ATOM 638 C C . ASP A 1 88 ? 3.269 -13.777 3.309 1.00 89.06 88 ASP A C 1
ATOM 640 O O . ASP A 1 88 ? 4.127 -13.424 4.122 1.00 89.06 88 ASP A O 1
ATOM 644 N N . VAL A 1 89 ? 2.682 -12.917 2.476 1.00 91.38 89 VAL A N 1
ATOM 645 C CA . VAL A 1 89 ? 2.916 -11.467 2.458 1.00 91.38 89 VAL A CA 1
ATOM 646 C C . VAL A 1 89 ? 1.598 -10.728 2.264 1.00 91.38 89 VAL A C 1
ATOM 648 O O . VAL A 1 89 ? 0.697 -11.209 1.577 1.00 91.38 89 VAL A O 1
ATOM 651 N N . ILE A 1 90 ? 1.505 -9.520 2.809 1.00 92.06 90 ILE A N 1
ATOM 652 C CA . ILE A 1 90 ? 0.383 -8.617 2.561 1.00 92.06 90 ILE A CA 1
ATOM 653 C C . ILE A 1 90 ? 0.757 -7.713 1.393 1.00 92.06 90 ILE A C 1
ATOM 655 O O . ILE A 1 90 ? 1.738 -6.972 1.452 1.00 92.06 90 ILE A O 1
ATOM 659 N N . ARG A 1 91 ? -0.030 -7.767 0.318 1.00 94.19 91 ARG A N 1
ATOM 660 C CA . ARG A 1 91 ? 0.161 -6.934 -0.876 1.00 94.19 91 ARG A CA 1
ATOM 661 C C . ARG A 1 91 ? -0.919 -5.882 -0.966 1.00 94.19 91 ARG A C 1
ATOM 663 O O . ARG A 1 91 ? -2.086 -6.164 -0.713 1.00 94.19 91 ARG A O 1
ATOM 670 N N . ILE A 1 92 ? -0.514 -4.672 -1.333 1.00 97.19 92 ILE A N 1
ATOM 671 C CA . ILE A 1 92 ? -1.409 -3.521 -1.425 1.00 97.19 92 ILE A CA 1
ATOM 672 C C . ILE A 1 92 ? -1.060 -2.737 -2.684 1.00 97.19 92 ILE A C 1
ATOM 674 O O . ILE A 1 92 ? 0.034 -2.179 -2.791 1.00 97.19 92 ILE A O 1
ATOM 678 N N . HIS A 1 93 ? -1.979 -2.698 -3.643 1.00 97.56 93 HIS A N 1
ATOM 679 C CA . HIS A 1 93 ? -1.799 -1.998 -4.909 1.00 97.56 93 HIS A CA 1
ATOM 680 C C . HIS A 1 93 ? -2.492 -0.633 -4.865 1.00 97.56 93 HIS A C 1
ATOM 682 O O . HIS A 1 93 ? -3.717 -0.513 -4.876 1.00 97.56 93 HIS A O 1
ATOM 688 N N . TYR A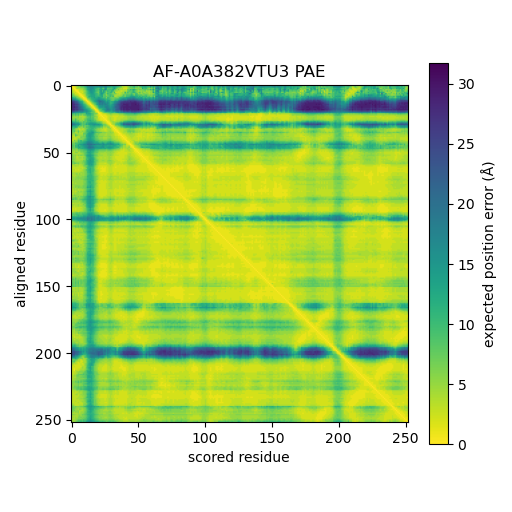 1 94 ? -1.672 0.411 -4.829 1.00 97.62 94 TYR A N 1
ATOM 689 C CA . TYR A 1 94 ? -2.063 1.805 -4.955 1.00 97.62 94 TYR A CA 1
ATOM 690 C C . TYR A 1 94 ? -2.212 2.133 -6.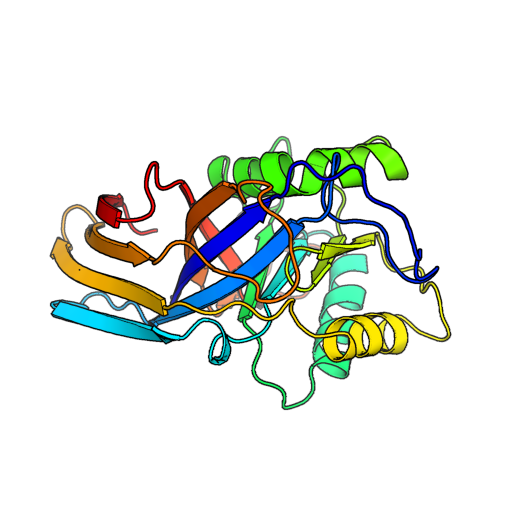429 1.00 97.62 94 TYR A C 1
ATOM 692 O O . TYR A 1 94 ? -1.228 2.320 -7.147 1.00 97.62 94 TYR A O 1
ATOM 700 N N . HIS A 1 95 ? -3.455 2.215 -6.875 1.00 96.50 95 HIS A N 1
ATOM 701 C CA . HIS A 1 95 ? -3.759 2.698 -8.206 1.00 96.50 95 HIS A CA 1
ATOM 702 C C . HIS A 1 95 ? -3.707 4.221 -8.254 1.00 96.50 95 HIS A C 1
ATOM 704 O O . HIS A 1 95 ? -4.153 4.926 -7.344 1.00 96.50 95 HIS A O 1
ATOM 710 N N . ARG A 1 96 ? -3.137 4.733 -9.339 1.00 92.88 96 ARG A N 1
ATOM 711 C CA . ARG A 1 96 ? -3.053 6.167 -9.598 1.00 92.88 96 ARG A CA 1
ATOM 712 C C . ARG A 1 96 ? -4.455 6.759 -9.803 1.00 92.88 96 ARG A C 1
ATOM 714 O O . ARG A 1 96 ? -5.330 6.116 -10.359 1.00 92.88 96 ARG A O 1
ATOM 721 N N . HIS A 1 97 ? -4.659 8.002 -9.381 1.00 90.38 97 HIS A N 1
ATOM 722 C CA . HIS A 1 97 ? -5.952 8.693 -9.432 1.00 90.38 97 HIS A CA 1
ATOM 723 C C . HIS A 1 97 ? -5.830 10.173 -9.795 1.00 90.38 97 HIS A C 1
ATOM 725 O O . HIS A 1 97 ? -6.550 10.682 -10.659 1.00 90.38 97 HIS A O 1
ATOM 731 N N . ARG A 1 98 ? -4.924 10.923 -9.148 1.00 83.00 98 ARG A N 1
ATOM 732 C CA . ARG A 1 98 ? -4.882 12.381 -9.363 1.00 83.00 98 ARG A CA 1
ATOM 733 C C . ARG A 1 98 ? -4.383 12.706 -10.762 1.00 83.00 98 ARG A C 1
ATOM 735 O O . ARG A 1 98 ? -3.236 12.404 -11.094 1.00 83.00 98 ARG A O 1
ATOM 742 N N . SER A 1 99 ? -5.228 13.418 -11.506 1.00 74.31 99 SER A N 1
ATOM 743 C CA . SER A 1 99 ? -5.010 13.791 -12.907 1.00 74.31 99 SER A CA 1
ATOM 744 C C . SER A 1 99 ? -4.932 12.596 -13.866 1.00 74.31 99 SER A C 1
ATOM 746 O O . SER A 1 99 ? -4.369 12.744 -14.945 1.00 74.31 99 SER A O 1
ATOM 748 N N . GLU A 1 100 ? -5.519 11.449 -13.505 1.00 73.94 100 GLU A N 1
ATOM 749 C CA . GLU A 1 100 ? -5.567 10.247 -14.344 1.00 73.94 100 GLU A CA 1
ATOM 750 C C . GLU A 1 100 ? -7.006 9.744 -14.512 1.00 73.94 100 GLU A C 1
ATOM 752 O O . GLU A 1 100 ? -7.513 9.032 -13.652 1.00 73.94 100 GLU A O 1
ATOM 757 N N . PRO A 1 101 ? -7.692 10.093 -15.612 1.00 70.19 101 PRO A N 1
ATOM 758 C CA . PRO A 1 101 ? -9.051 9.615 -15.862 1.00 70.19 101 PRO A CA 1
ATOM 759 C C . PRO A 1 101 ? -9.112 8.148 -16.329 1.00 70.19 101 PRO A C 1
ATOM 761 O O . PRO A 1 101 ? -10.209 7.621 -16.484 1.00 70.19 101 PRO A O 1
ATOM 764 N N . GLU A 1 102 ? -7.968 7.517 -16.615 1.00 80.06 102 GLU A N 1
ATOM 765 C CA . GLU A 1 102 ? -7.881 6.182 -17.231 1.00 80.06 102 GLU A CA 1
ATOM 766 C C . GLU A 1 102 ? -7.825 5.030 -16.217 1.00 80.06 102 GLU A C 1
ATOM 768 O O . GLU A 1 102 ? -8.113 3.889 -16.576 1.00 80.06 102 GLU A O 1
ATOM 773 N N . ASP A 1 103 ? -7.474 5.314 -14.961 1.00 90.88 103 ASP A N 1
ATOM 774 C CA . ASP A 1 103 ? -7.427 4.310 -13.900 1.00 90.88 103 ASP A CA 1
ATOM 775 C C . ASP A 1 103 ? -8.653 4.452 -12.977 1.00 90.88 103 ASP A C 1
ATOM 777 O O . ASP A 1 103 ? -8.823 5.498 -12.343 1.00 90.88 103 ASP A O 1
ATOM 781 N N . PRO A 1 104 ? -9.542 3.442 -12.919 1.00 92.94 104 PRO A N 1
ATOM 782 C CA . PRO A 1 104 ? -10.792 3.531 -12.172 1.00 92.94 104 PRO A CA 1
ATOM 783 C C . PRO A 1 104 ? -10.650 3.206 -10.681 1.00 92.94 104 PRO A C 1
ATOM 785 O O . PRO A 1 104 ? -11.631 3.356 -9.953 1.00 92.94 104 PRO A O 1
ATOM 788 N N . PHE A 1 105 ? -9.493 2.718 -10.231 1.00 94.69 105 PHE A N 1
ATOM 789 C CA . PHE A 1 105 ? -9.368 2.083 -8.918 1.00 94.69 105 PHE A CA 1
ATOM 790 C C . PHE A 1 105 ? -8.770 2.986 -7.843 1.00 94.69 105 PHE A C 1
ATOM 792 O O . PHE A 1 105 ? -9.056 2.820 -6.661 1.00 94.69 105 PHE A O 1
ATOM 799 N N . GLY A 1 106 ? -7.937 3.950 -8.230 1.00 89.69 106 GLY A N 1
ATOM 800 C CA . GLY A 1 106 ? -7.345 4.874 -7.274 1.00 89.69 106 GLY A CA 1
ATOM 801 C C . GLY A 1 106 ? -8.361 5.878 -6.719 1.00 89.69 106 GLY A C 1
ATOM 802 O O . GLY A 1 106 ? -9.361 6.207 -7.366 1.00 89.69 106 GLY A O 1
ATOM 803 N N . ASN A 1 107 ? -8.061 6.461 -5.555 1.00 92.38 107 ASN A N 1
ATOM 804 C CA . ASN A 1 107 ? -8.848 7.546 -4.973 1.00 92.38 107 ASN A CA 1
ATOM 805 C C . ASN A 1 107 ? -7.941 8.622 -4.327 1.00 92.38 107 ASN A C 1
ATOM 807 O O . ASN A 1 107 ? -6.719 8.489 -4.261 1.00 92.38 107 ASN A O 1
ATOM 811 N N . ASN A 1 108 ? -8.520 9.731 -3.852 1.00 94.12 108 ASN A N 1
ATOM 812 C CA . ASN A 1 108 ? -7.737 10.821 -3.253 1.00 94.12 108 ASN A CA 1
ATOM 813 C C . ASN A 1 108 ? -7.045 10.464 -1.928 1.00 94.12 108 ASN A C 1
ATOM 815 O O . ASN A 1 108 ? -6.001 11.051 -1.633 1.00 94.12 108 ASN A O 1
ATOM 819 N N . ALA A 1 109 ? -7.635 9.574 -1.133 1.00 94.62 109 ALA A N 1
ATOM 820 C CA . ALA A 1 109 ? -7.127 9.140 0.162 1.00 94.62 109 ALA A CA 1
ATOM 821 C C . ALA A 1 109 ? -5.979 8.128 0.014 1.00 94.62 109 ALA A C 1
ATOM 823 O O . ALA A 1 109 ? -4.947 8.280 0.666 1.00 94.62 109 ALA A O 1
ATOM 824 N N . THR A 1 110 ? -6.093 7.168 -0.909 1.00 95.06 110 THR A N 1
ATOM 825 C CA . THR A 1 110 ? -5.023 6.208 -1.224 1.00 95.06 110 THR A CA 1
ATOM 826 C C . THR A 1 110 ? -3.801 6.923 -1.796 1.00 95.06 110 THR A C 1
ATOM 828 O O . THR A 1 110 ? -2.681 6.719 -1.324 1.00 95.06 110 THR A O 1
ATOM 831 N N . GLU A 1 111 ? -4.020 7.863 -2.720 1.00 93.06 111 GLU A N 1
ATOM 832 C CA . GLU A 1 111 ? -2.992 8.784 -3.219 1.00 93.06 111 GLU A CA 1
ATOM 833 C C . GLU A 1 111 ? -2.348 9.603 -2.102 1.00 93.06 111 GLU A C 1
ATOM 835 O O . GLU A 1 111 ? -1.128 9.757 -2.055 1.00 93.06 111 GLU A O 1
ATOM 840 N N . HIS A 1 112 ? -3.167 10.150 -1.197 1.00 94.12 112 HIS A N 1
ATOM 841 C CA . HIS A 1 112 ? -2.666 10.955 -0.092 1.00 94.12 112 HIS A CA 1
ATOM 842 C C . HIS A 1 112 ? -1.737 10.147 0.809 1.00 94.12 112 HIS A C 1
ATOM 844 O O . HIS A 1 112 ? -0.645 10.631 1.100 1.00 94.12 112 HIS A O 1
ATOM 850 N N . ARG A 1 113 ? -2.130 8.925 1.193 1.00 94.12 113 ARG A N 1
ATOM 851 C CA . ARG A 1 113 ? -1.283 8.047 2.005 1.00 94.12 113 ARG A CA 1
ATOM 852 C C . ARG A 1 113 ? 0.033 7.738 1.296 1.00 94.12 113 ARG A C 1
ATOM 854 O O . ARG A 1 113 ? 1.087 7.837 1.919 1.00 94.12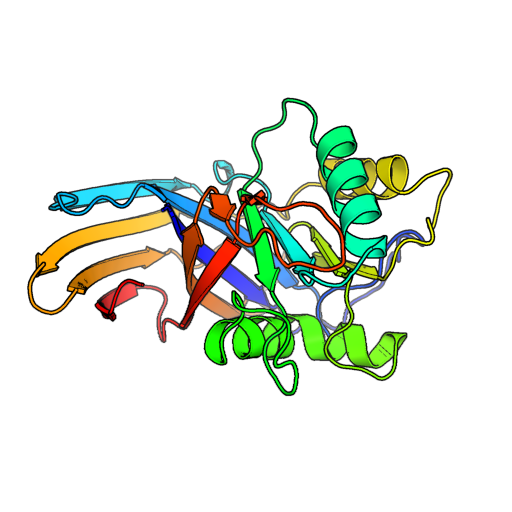 113 ARG A O 1
ATOM 861 N N . TRP A 1 114 ? -0.001 7.381 0.010 1.00 95.00 114 TRP A N 1
ATOM 862 C CA . TRP A 1 114 ? 1.229 7.104 -0.737 1.00 95.00 114 TRP A CA 1
ATOM 863 C C . TRP A 1 114 ? 2.162 8.320 -0.749 1.00 95.00 114 TRP A C 1
ATOM 865 O O . TRP A 1 114 ? 3.340 8.205 -0.418 1.00 95.00 114 TRP A O 1
ATOM 875 N N . GLU A 1 115 ? 1.650 9.507 -1.084 1.00 93.31 115 GLU A N 1
ATOM 876 C CA . GLU A 1 115 ? 2.471 10.720 -1.149 1.00 93.31 115 GLU A CA 1
ATOM 877 C C . GLU A 1 115 ? 2.999 11.169 0.211 1.00 93.31 115 GLU A C 1
ATOM 879 O O . GLU A 1 115 ? 4.160 11.572 0.296 1.00 93.31 115 GLU A O 1
ATOM 884 N N . SER A 1 116 ? 2.174 11.117 1.261 1.00 91.38 116 SER A N 1
ATOM 885 C CA . SER A 1 116 ? 2.591 11.514 2.610 1.00 91.38 116 SER A CA 1
ATOM 886 C C . SER A 1 116 ? 3.667 10.584 3.168 1.00 91.38 116 SER A C 1
ATOM 888 O O . SER A 1 116 ? 4.523 11.028 3.931 1.00 91.38 116 SER A O 1
ATOM 890 N N . THR A 1 117 ? 3.655 9.319 2.741 1.00 90.56 117 THR A N 1
ATOM 891 C CA . THR A 1 117 ? 4.556 8.277 3.237 1.00 90.56 117 THR A CA 1
ATOM 892 C C . THR A 1 117 ? 5.835 8.167 2.402 1.00 90.56 117 THR A C 1
ATOM 894 O O . THR A 1 117 ? 6.934 8.215 2.952 1.00 90.56 117 THR A O 1
ATOM 897 N N . TYR A 1 118 ? 5.705 8.059 1.077 1.00 93.31 118 TYR A N 1
ATOM 898 C CA . TYR A 1 118 ? 6.794 7.725 0.146 1.00 93.31 118 TYR A CA 1
ATOM 899 C C . TYR A 1 118 ? 7.092 8.835 -0.869 1.00 93.31 118 TYR A C 1
ATOM 901 O O . TYR A 1 118 ? 8.108 8.802 -1.570 1.00 93.31 118 TYR A O 1
ATOM 909 N N . GLY A 1 119 ? 6.234 9.857 -0.954 1.00 93.50 119 GLY A N 1
ATOM 910 C CA . GLY A 1 119 ? 6.334 10.886 -1.987 1.00 93.50 119 GLY A CA 1
ATOM 911 C C . GLY A 1 119 ? 7.596 11.737 -1.892 1.00 93.50 119 GLY A C 1
ATOM 912 O O . GLY A 1 119 ? 8.149 12.129 -2.922 1.00 93.50 119 GLY A O 1
ATOM 913 N N . GLY A 1 120 ? 8.098 11.981 -0.679 1.00 92.88 120 GLY A N 1
ATOM 914 C CA . GLY A 1 120 ? 9.379 12.658 -0.472 1.00 92.88 120 GLY A CA 1
ATOM 915 C C . GLY A 1 120 ? 10.545 11.891 -1.102 1.00 92.88 120 GLY A C 1
ATOM 916 O O . GLY A 1 120 ? 11.334 12.480 -1.842 1.00 92.88 120 GLY A O 1
ATOM 917 N N . ALA A 1 121 ? 10.611 10.578 -0.864 1.00 91.88 121 ALA A N 1
ATOM 918 C CA . ALA A 1 121 ? 11.678 9.719 -1.375 1.00 91.88 121 ALA A CA 1
ATOM 919 C C . ALA A 1 121 ? 11.592 9.578 -2.897 1.00 91.88 121 ALA A C 1
ATOM 921 O O . ALA A 1 121 ? 12.569 9.826 -3.601 1.00 91.88 121 ALA A O 1
ATOM 922 N N . SER A 1 122 ? 10.392 9.314 -3.422 1.00 94.12 122 SER A N 1
ATOM 923 C CA . SER A 1 122 ? 10.152 9.283 -4.869 1.00 94.12 122 SER A CA 1
ATOM 924 C C . SER A 1 122 ? 10.566 10.598 -5.542 1.00 94.12 122 SER A C 1
ATOM 926 O O . SER A 1 122 ? 11.198 10.585 -6.600 1.00 94.12 122 SER A O 1
ATOM 928 N N . THR A 1 123 ? 10.261 11.747 -4.927 1.00 95.38 123 THR A N 1
ATOM 929 C CA . THR A 1 123 ? 10.624 13.063 -5.480 1.00 95.38 123 THR A CA 1
ATOM 930 C C . THR A 1 123 ? 12.132 13.281 -5.486 1.00 95.38 123 THR A C 1
ATOM 932 O O . THR A 1 123 ? 12.647 13.848 -6.449 1.00 95.38 123 THR A O 1
ATOM 935 N N . ALA A 1 124 ? 12.841 12.839 -4.446 1.00 92.62 124 ALA A N 1
ATOM 936 C CA . ALA A 1 124 ? 14.292 12.983 -4.357 1.00 92.62 124 ALA A CA 1
ATOM 937 C C . ALA A 1 124 ? 15.017 12.258 -5.504 1.00 92.62 124 ALA A C 1
ATOM 939 O O . ALA A 1 124 ? 15.977 12.797 -6.052 1.00 92.62 124 ALA A O 1
ATOM 940 N N . GLU A 1 125 ? 14.512 11.092 -5.907 1.00 91.94 125 GLU A N 1
ATOM 941 C CA . GLU A 1 125 ? 15.135 10.251 -6.935 1.00 91.94 125 GLU A CA 1
ATOM 942 C C . GLU A 1 125 ? 14.636 10.550 -8.356 1.00 91.94 125 GLU A C 1
ATOM 944 O O . GLU A 1 125 ? 15.401 10.506 -9.319 1.00 91.94 125 GLU A O 1
ATOM 949 N N . THR A 1 126 ? 13.349 10.875 -8.514 1.00 93.19 126 THR A N 1
ATOM 950 C CA . THR A 1 126 ? 12.701 10.974 -9.840 1.00 93.19 126 THR A CA 1
ATOM 951 C C . THR A 1 126 ? 12.223 12.378 -10.204 1.00 93.19 126 THR A C 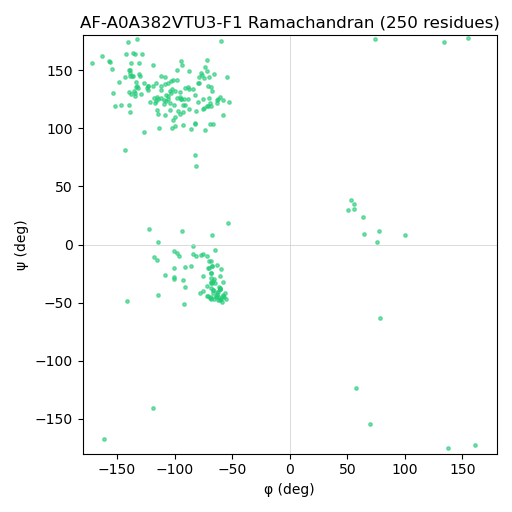1
ATOM 953 O O . THR A 1 126 ? 11.861 12.633 -11.354 1.00 93.19 126 THR A O 1
ATOM 956 N N . GLY A 1 127 ? 12.175 13.297 -9.237 1.00 94.62 127 GLY A N 1
ATOM 957 C CA . GLY A 1 127 ? 11.531 14.605 -9.379 1.00 94.62 127 GLY A CA 1
ATOM 958 C C . GLY A 1 127 ? 9.998 14.573 -9.315 1.00 94.62 127 GLY A C 1
ATOM 959 O O . GLY A 1 127 ? 9.372 15.624 -9.452 1.00 94.62 127 GLY A O 1
ATOM 960 N N . MET A 1 128 ? 9.380 13.407 -9.101 1.00 93.00 128 MET A N 1
ATOM 961 C CA . MET A 1 128 ? 7.930 13.238 -8.962 1.00 93.00 128 MET A CA 1
ATOM 962 C C . MET A 1 128 ? 7.591 12.505 -7.661 1.00 93.00 128 MET A C 1
ATOM 964 O O . MET A 1 128 ? 8.230 11.514 -7.318 1.00 93.00 128 MET A O 1
ATOM 968 N N . SER A 1 129 ? 6.537 12.935 -6.962 1.00 93.44 129 SER A N 1
ATOM 969 C CA . SER A 1 129 ? 6.066 12.283 -5.727 1.00 93.44 129 SER A CA 1
ATOM 970 C C . SER A 1 129 ? 5.485 10.891 -5.960 1.00 93.44 129 SER A C 1
ATOM 972 O O . SER A 1 129 ? 5.332 10.112 -5.023 1.00 93.44 129 SER A O 1
ATOM 974 N N . ARG A 1 130 ? 5.120 10.587 -7.205 1.00 91.94 130 ARG A N 1
ATOM 975 C CA . ARG A 1 130 ? 4.385 9.386 -7.581 1.00 91.94 130 ARG A CA 1
ATOM 976 C C . ARG A 1 130 ? 4.819 8.925 -8.953 1.00 91.94 130 ARG A C 1
ATOM 978 O O . ARG A 1 130 ? 4.664 9.661 -9.931 1.00 91.94 130 ARG A O 1
ATOM 985 N N . VAL A 1 131 ? 5.333 7.707 -9.029 1.00 93.19 131 VAL A N 1
ATOM 986 C CA . VAL A 1 131 ? 5.801 7.107 -10.278 1.00 93.19 131 VAL A CA 1
ATOM 987 C C . VAL A 1 131 ? 5.346 5.659 -10.319 1.00 93.19 131 VAL A C 1
ATOM 989 O O . VAL A 1 131 ? 5.552 4.920 -9.367 1.00 93.19 131 VAL A O 1
ATOM 992 N N . ALA A 1 132 ? 4.717 5.255 -11.418 1.00 94.75 132 ALA A N 1
ATOM 993 C CA . ALA A 1 132 ? 4.350 3.864 -11.651 1.00 94.75 132 ALA A CA 1
ATOM 994 C C . ALA A 1 132 ? 5.350 3.221 -12.641 1.00 94.75 132 ALA A C 1
ATOM 996 O O . ALA A 1 132 ? 5.635 3.843 -13.672 1.00 94.75 132 ALA A O 1
ATOM 997 N N . PRO A 1 133 ? 5.867 2.003 -12.380 1.00 97.31 133 PRO A N 1
ATOM 998 C CA . PRO A 1 133 ? 5.749 1.273 -11.120 1.00 97.31 133 PRO A CA 1
ATOM 999 C C . PRO A 1 133 ? 6.688 1.824 -10.038 1.00 97.31 133 PRO A C 1
ATOM 1001 O O . PRO A 1 133 ? 7.814 2.233 -10.331 1.00 97.31 133 PRO A O 1
ATOM 1004 N N . SER A 1 134 ? 6.237 1.771 -8.787 1.00 97.75 134 SER A N 1
ATOM 1005 C CA . SER A 1 134 ? 7.100 1.828 -7.600 1.00 97.75 134 SER A CA 1
ATOM 1006 C C . SER A 1 134 ? 6.728 0.693 -6.657 1.00 97.75 134 SER A C 1
ATOM 1008 O O . SER A 1 134 ? 5.559 0.325 -6.569 1.00 97.75 134 SER A O 1
ATOM 1010 N N . THR A 1 135 ? 7.697 0.135 -5.942 1.00 97.69 135 THR A N 1
ATOM 1011 C CA . THR A 1 135 ? 7.470 -0.962 -4.991 1.00 97.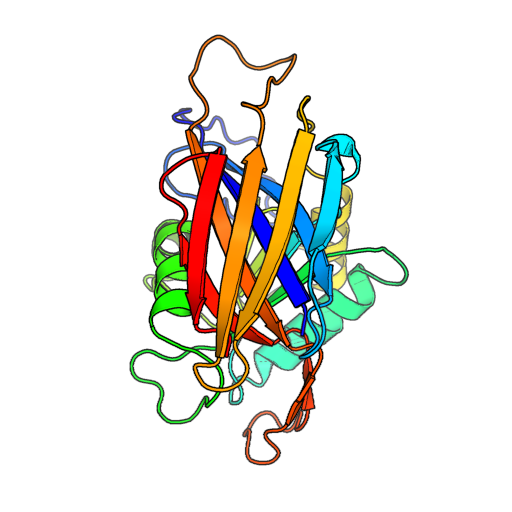69 135 THR A CA 1
ATOM 1012 C C . THR A 1 135 ? 8.201 -0.672 -3.700 1.00 97.69 135 THR A C 1
ATOM 1014 O O . THR A 1 135 ? 9.383 -0.341 -3.728 1.00 97.69 135 THR A O 1
ATOM 1017 N N . VAL A 1 136 ? 7.509 -0.798 -2.575 1.00 95.81 136 VAL A N 1
ATOM 1018 C CA . VAL A 1 136 ? 8.080 -0.598 -1.247 1.00 95.81 136 VAL A CA 1
ATOM 1019 C C . VAL A 1 136 ? 7.905 -1.868 -0.431 1.00 95.81 136 VAL A C 1
ATOM 1021 O O . VAL A 1 136 ? 6.781 -2.324 -0.235 1.00 95.81 136 VAL A O 1
ATOM 1024 N N . PHE A 1 137 ? 9.015 -2.416 0.060 1.00 94.00 137 PHE A N 1
ATOM 1025 C CA . PHE A 1 137 ? 9.010 -3.531 1.007 1.00 94.00 137 PHE A CA 1
ATOM 1026 C C . PHE A 1 137 ? 9.114 -2.989 2.430 1.00 94.00 137 PHE A C 1
ATOM 1028 O O . PHE A 1 137 ? 10.009 -2.190 2.726 1.00 94.00 137 PHE A O 1
ATOM 1035 N N . ASP A 1 138 ? 8.173 -3.403 3.278 1.00 90.62 138 ASP A N 1
ATOM 1036 C CA . ASP A 1 138 ? 8.068 -3.079 4.705 1.00 90.62 138 ASP A CA 1
ATOM 1037 C C . ASP A 1 138 ? 8.158 -1.585 5.018 1.00 90.62 138 ASP A C 1
ATOM 1039 O O . ASP A 1 138 ? 8.634 -1.178 6.069 1.00 90.62 138 ASP A O 1
ATOM 1043 N N . GLY A 1 139 ? 7.728 -0.732 4.089 1.00 90.81 139 GLY A N 1
ATOM 1044 C CA . GLY A 1 139 ? 7.813 0.720 4.238 1.00 90.81 139 GLY A CA 1
ATOM 1045 C C . GLY A 1 139 ? 9.225 1.303 4.307 1.00 90.81 139 GLY A C 1
ATOM 1046 O O . GLY A 1 139 ? 9.335 2.491 4.613 1.00 90.81 139 GLY A O 1
ATOM 1047 N N . GLU A 1 140 ? 10.257 0.496 4.044 1.00 89.25 140 GLU A N 1
ATOM 1048 C CA . GLU A 1 140 ? 11.679 0.831 4.204 1.00 89.25 140 GLU A CA 1
ATOM 1049 C C . GLU A 1 140 ? 12.404 0.870 2.850 1.00 89.25 140 GLU A C 1
ATOM 1051 O O . GLU A 1 140 ? 13.186 1.778 2.576 1.00 89.25 140 GLU A O 1
ATOM 1056 N N . ARG A 1 141 ? 12.136 -0.104 1.970 1.00 92.81 141 ARG A N 1
ATOM 1057 C CA . ARG A 1 141 ? 12.978 -0.374 0.792 1.00 92.81 141 ARG A CA 1
ATOM 1058 C C . ARG A 1 141 ? 12.228 -0.060 -0.494 1.00 92.81 141 ARG A C 1
ATOM 1060 O O . ARG A 1 141 ? 11.408 -0.861 -0.943 1.00 92.81 141 ARG A O 1
ATOM 1067 N N . LEU A 1 142 ? 12.507 1.106 -1.073 1.00 94.38 142 LEU A N 1
ATOM 1068 C CA . LEU A 1 142 ? 11.860 1.624 -2.277 1.00 94.38 142 LEU A CA 1
ATOM 1069 C C . LEU A 1 142 ? 12.617 1.219 -3.549 1.00 94.38 142 LEU A C 1
ATOM 1071 O O . LEU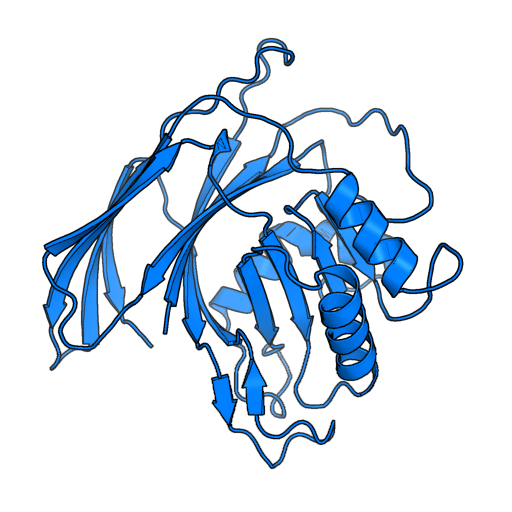 A 1 142 ? 13.791 1.542 -3.736 1.00 94.38 142 LEU A O 1
ATOM 1075 N N . HIS A 1 143 ? 11.893 0.587 -4.465 1.00 96.38 143 HIS A N 1
ATOM 1076 C CA . HIS A 1 143 ? 12.306 0.262 -5.826 1.00 96.38 143 HIS A CA 1
ATOM 1077 C C . HIS A 1 143 ? 11.498 1.089 -6.818 1.00 96.38 143 HIS A C 1
ATOM 1079 O O . HIS A 1 143 ? 10.272 1.165 -6.721 1.00 96.38 143 HIS A O 1
ATOM 1085 N N . LEU A 1 144 ? 12.182 1.698 -7.785 1.00 95.25 144 LEU A N 1
ATOM 1086 C CA . LEU A 1 144 ? 11.583 2.606 -8.760 1.00 95.25 144 LEU A CA 1
ATOM 1087 C C . LEU A 1 144 ? 11.733 2.045 -10.175 1.00 95.25 144 LEU A C 1
ATOM 1089 O O . LEU A 1 144 ? 12.840 1.777 -10.643 1.00 95.25 144 LEU A O 1
ATOM 1093 N N . GLY A 1 145 ? 10.618 1.927 -10.894 1.00 94.81 145 GLY A N 1
ATOM 1094 C CA . GLY A 1 145 ? 10.608 1.418 -12.260 1.00 94.81 145 GLY A CA 1
ATOM 1095 C C . GLY A 1 145 ? 10.922 -0.079 -12.358 1.00 94.81 145 GLY A C 1
ATOM 1096 O O . GLY A 1 145 ? 10.682 -0.855 -11.439 1.00 94.81 145 GLY A O 1
ATOM 1097 N N . THR A 1 146 ? 11.434 -0.486 -13.520 1.00 95.69 146 THR A N 1
ATOM 1098 C CA . THR A 1 146 ? 11.694 -1.896 -13.873 1.00 95.69 146 THR A CA 1
ATOM 1099 C C . THR A 1 146 ? 13.156 -2.166 -14.225 1.00 95.69 146 THR A C 1
ATOM 1101 O O . THR A 1 146 ? 13.474 -3.187 -14.836 1.00 95.69 146 THR A O 1
ATOM 1104 N N . SER A 1 147 ? 14.051 -1.231 -13.918 1.00 94.00 147 SER A N 1
ATOM 1105 C CA . SER A 1 147 ? 15.483 -1.421 -14.132 1.00 94.00 147 SER A CA 1
ATOM 1106 C C . SER A 1 147 ? 16.065 -2.096 -12.894 1.00 94.00 147 SER A C 1
ATOM 1108 O O . SER A 1 147 ? 16.016 -1.481 -11.832 1.00 94.00 147 SER A O 1
ATOM 1110 N N . PRO A 1 148 ? 16.601 -3.323 -12.998 1.00 93.88 148 PRO A N 1
ATOM 1111 C CA . PRO A 1 148 ? 17.174 -3.984 -11.840 1.00 93.88 148 PRO A CA 1
ATOM 1112 C C . PRO A 1 148 ? 18.473 -3.309 -11.398 1.00 93.88 148 PRO A C 1
ATOM 1114 O O . PRO A 1 148 ? 19.280 -2.877 -12.228 1.00 93.88 148 PRO A O 1
ATOM 1117 N N . SER A 1 149 ? 18.685 -3.278 -10.089 1.00 91.56 149 SER A N 1
ATOM 1118 C CA . SER A 1 149 ? 19.928 -2.851 -9.445 1.00 91.56 149 SER A CA 1
ATOM 1119 C C . SER A 1 149 ? 20.936 -4.003 -9.328 1.00 91.56 149 SER A C 1
ATOM 1121 O O . SER A 1 149 ? 22.134 -3.761 -9.156 1.00 91.56 149 SER A O 1
ATOM 1123 N N . SER A 1 150 ? 20.477 -5.256 -9.448 1.00 91.94 150 SER A N 1
ATOM 1124 C CA . SER A 1 150 ? 21.312 -6.462 -9.495 1.00 91.94 150 SER A CA 1
ATOM 1125 C C . SER A 1 150 ? 21.153 -7.244 -10.813 1.00 91.94 150 SER A C 1
ATOM 1127 O O . SER A 1 150 ? 21.123 -6.666 -11.900 1.00 91.94 150 SER A O 1
ATOM 1129 N N . SER A 1 151 ? 21.134 -8.579 -10.754 1.00 93.62 151 SER A N 1
ATOM 1130 C CA . SER A 1 151 ? 21.032 -9.459 -11.922 1.00 93.62 151 SER A CA 1
ATOM 1131 C C . SER A 1 151 ? 19.624 -9.509 -12.526 1.00 93.62 151 SER A C 1
ATOM 1133 O O . SER A 1 151 ? 19.493 -9.772 -13.723 1.00 93.62 151 SER A O 1
ATOM 1135 N N . SER A 1 152 ? 18.580 -9.270 -11.726 1.00 96.69 152 SER A N 1
ATOM 1136 C CA . SER A 1 152 ? 17.174 -9.228 -12.146 1.00 96.69 152 SER A CA 1
ATOM 1137 C C . SER A 1 152 ? 16.305 -8.523 -11.099 1.00 96.69 152 SER A C 1
ATOM 1139 O O . SER A 1 152 ? 16.691 -8.438 -9.935 1.00 96.69 152 SER A O 1
ATOM 1141 N N . LEU A 1 153 ? 15.102 -8.080 -11.492 1.00 96.44 153 LEU A N 1
ATOM 1142 C CA . LEU A 1 153 ? 14.129 -7.509 -10.546 1.00 96.44 153 LEU A CA 1
ATOM 1143 C C . LEU A 1 153 ? 13.729 -8.525 -9.472 1.00 96.44 153 LEU A C 1
ATOM 1145 O O . LEU A 1 153 ? 13.614 -8.178 -8.306 1.00 96.44 153 LEU A O 1
ATOM 1149 N N . VAL A 1 154 ? 13.591 -9.797 -9.858 1.00 97.69 154 VAL A N 1
ATOM 1150 C CA . VAL A 1 154 ? 13.313 -10.899 -8.927 1.00 97.69 154 VAL A CA 1
ATOM 1151 C C . VAL A 1 154 ? 14.405 -10.983 -7.857 1.00 97.69 154 VAL A C 1
ATOM 1153 O O . VAL A 1 154 ? 14.095 -11.075 -6.679 1.00 97.69 154 VAL A O 1
ATOM 1156 N N . SER A 1 155 ? 15.684 -10.877 -8.237 1.00 96.00 155 SER A N 1
ATOM 1157 C CA . SER A 1 155 ? 16.806 -10.876 -7.287 1.00 96.00 155 SER A CA 1
ATOM 1158 C C . SER A 1 155 ? 16.755 -9.677 -6.331 1.00 96.00 155 SER A C 1
ATOM 1160 O O . SER A 1 155 ? 16.993 -9.831 -5.129 1.00 96.00 155 SER A O 1
ATOM 1162 N N . ASP A 1 156 ? 16.404 -8.494 -6.838 1.00 95.56 156 ASP A N 1
ATOM 1163 C CA . ASP A 1 156 ? 16.263 -7.279 -6.027 1.00 95.56 156 ASP A CA 1
ATOM 1164 C C . ASP A 1 156 ? 15.121 -7.412 -5.005 1.00 95.56 156 ASP A C 1
ATOM 1166 O O . ASP A 1 156 ? 15.292 -7.116 -3.815 1.00 95.56 156 ASP A O 1
ATOM 1170 N N . TYR A 1 157 ? 13.971 -7.925 -5.444 1.00 96.38 157 TYR A N 1
ATOM 1171 C CA . TYR A 1 157 ? 12.787 -8.130 -4.610 1.00 96.38 157 TYR A CA 1
ATOM 1172 C C . TYR A 1 157 ? 12.977 -9.267 -3.606 1.00 96.38 157 TYR A C 1
ATOM 1174 O O . TYR A 1 157 ? 12.708 -9.076 -2.423 1.00 96.38 157 TYR A O 1
ATOM 1182 N N . SER A 1 158 ? 13.546 -10.406 -4.013 1.00 95.31 158 SER A N 1
ATOM 1183 C CA . SER A 1 158 ? 13.893 -11.493 -3.090 1.00 95.31 158 SER A CA 1
ATOM 1184 C C . SER A 1 158 ? 14.891 -11.030 -2.035 1.00 95.31 158 SER A C 1
ATOM 1186 O O . SER A 1 158 ? 14.777 -11.413 -0.874 1.00 95.31 158 SER A O 1
ATOM 1188 N N . THR A 1 159 ? 15.862 -10.185 -2.392 1.00 93.44 159 THR A N 1
ATOM 1189 C CA . THR A 1 159 ? 16.783 -9.649 -1.382 1.00 93.44 159 THR A CA 1
ATOM 1190 C C . THR A 1 159 ? 16.075 -8.694 -0.425 1.00 93.44 159 THR A C 1
ATOM 1192 O O . THR A 1 159 ? 16.334 -8.733 0.774 1.00 93.44 159 THR A O 1
ATOM 1195 N N . SER A 1 160 ? 15.142 -7.885 -0.928 1.00 92.69 160 SER A N 1
ATOM 1196 C CA . SER A 1 160 ? 14.349 -6.970 -0.100 1.00 92.69 160 SER A CA 1
ATOM 1197 C C . SER A 1 160 ? 13.397 -7.705 0.845 1.00 92.69 160 SER A C 1
ATOM 1199 O O . SER A 1 160 ? 13.189 -7.235 1.958 1.00 92.69 160 SER A O 1
ATOM 1201 N N . LEU A 1 161 ? 12.859 -8.858 0.442 1.00 91.06 161 LEU A N 1
ATOM 1202 C CA . LEU A 1 161 ? 12.079 -9.744 1.312 1.00 91.06 161 LEU A CA 1
ATOM 1203 C C . LEU A 1 161 ? 12.963 -10.406 2.377 1.00 91.06 161 LEU A C 1
ATOM 1205 O O . LEU A 1 161 ? 12.629 -10.400 3.557 1.00 91.06 161 LEU A O 1
ATOM 1209 N N . ASN A 1 162 ? 14.127 -10.924 1.976 1.00 90.38 162 ASN A N 1
ATOM 1210 C CA . ASN A 1 162 ? 15.054 -11.612 2.881 1.00 90.38 162 ASN A CA 1
ATOM 1211 C C . ASN A 1 162 ? 15.754 -10.684 3.884 1.00 90.38 162 ASN A C 1
ATOM 1213 O O . ASN A 1 162 ? 16.261 -11.168 4.895 1.00 90.38 162 ASN A O 1
ATOM 1217 N N . ALA A 1 163 ? 15.803 -9.376 3.614 1.00 86.88 163 ALA A N 1
ATOM 1218 C CA . ALA A 1 163 ? 16.273 -8.385 4.581 1.00 86.88 163 ALA A CA 1
ATOM 1219 C C . ALA A 1 163 ? 15.406 -8.375 5.855 1.00 86.88 163 ALA A C 1
ATOM 1221 O O . ALA A 1 163 ? 15.919 -8.082 6.933 1.00 86.88 163 ALA A O 1
ATOM 1222 N N . GLY A 1 164 ? 14.134 -8.774 5.732 1.00 75.69 164 GLY A N 1
ATOM 1223 C CA . GLY A 1 164 ? 13.183 -8.855 6.830 1.00 75.69 164 GLY A CA 1
ATOM 1224 C C . GLY A 1 164 ? 12.684 -7.492 7.309 1.00 75.69 164 GLY A C 1
ATOM 1225 O O . GLY A 1 164 ? 13.097 -6.435 6.830 1.00 75.69 164 GLY A O 1
ATOM 1226 N N . GLN A 1 165 ? 11.770 -7.551 8.271 1.00 72.06 165 GLN A N 1
ATOM 1227 C CA . GLN A 1 165 ? 11.251 -6.391 8.983 1.00 72.06 165 GLN A CA 1
ATOM 1228 C C . GLN A 1 165 ? 12.128 -6.064 10.185 1.00 72.06 165 GLN A C 1
ATOM 1230 O O . GLN A 1 165 ? 12.674 -6.957 10.846 1.00 72.06 165 GLN A O 1
ATOM 1235 N N . THR A 1 166 ? 12.191 -4.782 10.532 1.00 70.88 166 THR A N 1
ATOM 1236 C CA . THR A 1 166 ? 12.699 -4.374 11.839 1.00 70.88 166 THR A CA 1
ATOM 1237 C C . THR A 1 166 ? 11.849 -5.036 12.938 1.00 70.88 166 THR A C 1
ATOM 1239 O O . THR A 1 166 ? 10.625 -4.920 12.947 1.00 70.88 166 THR A O 1
ATOM 1242 N N . SER A 1 167 ? 12.479 -5.781 13.855 1.00 70.69 167 SER A N 1
ATOM 1243 C CA . SER A 1 167 ? 11.766 -6.504 14.919 1.00 70.69 167 SER A CA 1
ATOM 1244 C C . SER A 1 167 ? 11.391 -5.582 16.071 1.00 70.69 167 SER A C 1
ATOM 1246 O O . SER A 1 167 ? 12.260 -5.016 16.732 1.00 70.69 167 SER A O 1
ATOM 1248 N N . PHE A 1 168 ? 10.097 -5.520 16.374 1.00 76.81 168 PHE A N 1
ATOM 1249 C CA . PHE A 1 168 ? 9.561 -4.779 17.510 1.00 76.81 168 PHE A CA 1
ATOM 1250 C C . PHE A 1 168 ? 8.842 -5.702 18.487 1.00 76.81 168 PHE A C 1
ATOM 1252 O O . PHE A 1 168 ? 8.338 -6.764 18.124 1.00 76.81 168 PHE A O 1
ATOM 1259 N N . THR A 1 169 ? 8.782 -5.274 19.746 1.00 83.56 169 THR A N 1
ATOM 1260 C CA . THR A 1 169 ? 7.964 -5.925 20.776 1.00 83.56 169 THR A CA 1
ATOM 1261 C C . THR A 1 169 ? 6.699 -5.123 21.027 1.00 83.56 169 THR A C 1
ATOM 1263 O O . THR A 1 169 ? 6.737 -3.892 21.047 1.00 83.56 169 THR A O 1
ATOM 1266 N N . GLY A 1 170 ? 5.589 -5.830 21.215 1.00 87.31 170 GLY A N 1
ATOM 1267 C CA . GLY A 1 170 ? 4.260 -5.256 21.353 1.00 87.31 170 GLY A CA 1
ATOM 1268 C C . GLY A 1 170 ? 3.249 -6.009 20.499 1.00 87.31 170 GLY A C 1
ATOM 1269 O O . GLY A 1 170 ? 3.603 -6.890 19.718 1.00 87.31 170 GLY A O 1
ATOM 1270 N N . SER A 1 171 ? 1.991 -5.630 20.644 1.00 91.50 171 SER A N 1
ATOM 1271 C CA . SER A 1 171 ? 0.871 -6.175 19.897 1.00 91.50 171 SER A CA 1
ATOM 1272 C C . SER A 1 171 ? -0.074 -5.090 19.422 1.00 91.50 171 SER A C 1
ATOM 1274 O O . SER A 1 171 ? -0.047 -3.943 19.893 1.00 91.50 171 SER A O 1
ATOM 1276 N N . ALA A 1 172 ? -0.928 -5.483 18.488 1.00 93.06 172 ALA A N 1
ATOM 1277 C CA . ALA A 1 172 ? -2.059 -4.693 18.062 1.00 93.06 172 ALA A CA 1
ATOM 1278 C C . ALA A 1 172 ? -3.298 -5.568 17.890 1.00 93.06 172 ALA A C 1
ATOM 1280 O O . ALA A 1 172 ? -3.224 -6.781 17.695 1.00 93.06 172 ALA A O 1
ATOM 1281 N N . ARG A 1 173 ? -4.453 -4.920 17.995 1.00 94.38 173 ARG A N 1
ATOM 1282 C CA . ARG A 1 173 ? -5.779 -5.507 17.879 1.00 94.38 173 ARG A CA 1
ATOM 1283 C C . ARG A 1 173 ? -6.628 -4.645 16.965 1.00 94.38 173 ARG A C 1
ATOM 1285 O O . ARG A 1 173 ? -6.669 -3.425 17.122 1.00 94.38 173 ARG A O 1
ATOM 1292 N N . LEU A 1 174 ? -7.357 -5.299 16.070 1.00 94.75 174 LEU A N 1
ATOM 1293 C CA . LEU A 1 174 ? -8.407 -4.705 15.254 1.00 94.75 174 LEU A CA 1
ATOM 1294 C C . LEU A 1 174 ? -9.706 -5.471 15.495 1.00 94.75 174 LEU A C 1
ATOM 1296 O O . LEU A 1 174 ? -9.723 -6.700 15.529 1.00 94.75 174 LEU A O 1
ATOM 1300 N N . SER A 1 175 ? -10.803 -4.744 15.651 1.00 94.00 175 SER A N 1
ATOM 1301 C CA . SER A 1 175 ? -12.132 -5.322 15.810 1.00 94.00 175 SER A CA 1
ATOM 1302 C C . SER A 1 175 ? -13.189 -4.540 15.043 1.00 94.00 175 SER A C 1
ATOM 1304 O O . SER A 1 175 ? -13.079 -3.327 14.860 1.00 94.00 175 SER A O 1
ATOM 1306 N N . VAL A 1 176 ? -14.220 -5.259 14.614 1.00 93.12 176 VAL A N 1
ATOM 1307 C CA . VAL A 1 176 ? -15.425 -4.745 13.964 1.00 93.12 176 VAL A CA 1
ATOM 1308 C C . VAL A 1 176 ? -16.602 -5.077 14.862 1.00 93.12 176 VAL A C 1
ATOM 1310 O O . VAL A 1 176 ? -16.838 -6.245 15.150 1.00 93.12 176 VAL A O 1
ATOM 1313 N N . THR A 1 177 ? -17.355 -4.074 15.304 1.00 87.44 177 THR A N 1
ATOM 1314 C CA . THR A 1 177 ? -18.476 -4.287 16.238 1.00 87.44 177 THR A CA 1
ATOM 1315 C C . THR A 1 177 ? -19.832 -4.290 15.546 1.00 87.44 177 THR A C 1
ATOM 1317 O O . THR A 1 177 ? -20.745 -4.982 15.984 1.00 87.44 177 THR A O 1
ATOM 1320 N N . SER A 1 178 ? -19.993 -3.557 14.445 1.00 89.38 178 SER A N 1
ATOM 1321 C CA . SER A 1 178 ? -21.253 -3.529 13.703 1.00 89.38 178 SER A CA 1
ATOM 1322 C C . SER A 1 178 ? -21.072 -3.114 12.248 1.00 89.38 178 SER A C 1
ATOM 1324 O O . SER A 1 178 ? -20.107 -2.435 11.894 1.00 89.38 178 SER A O 1
ATOM 1326 N N . TYR A 1 179 ? -22.047 -3.499 11.425 1.00 90.25 179 TYR A N 1
ATOM 1327 C CA . TYR A 1 179 ? -22.190 -3.071 10.040 1.00 90.25 179 TYR A CA 1
ATOM 1328 C C . TYR A 1 179 ? -23.645 -2.678 9.766 1.00 90.25 179 TYR A C 1
ATOM 1330 O O . TYR A 1 179 ? -24.570 -3.441 10.047 1.00 90.25 179 TYR A O 1
ATOM 1338 N N . ASP A 1 180 ? -23.839 -1.480 9.224 1.00 89.81 180 ASP A N 1
ATOM 1339 C CA . ASP A 1 180 ? -25.115 -1.005 8.701 1.00 89.81 180 ASP A CA 1
ATOM 1340 C C . ASP A 1 180 ? -25.100 -1.118 7.173 1.00 89.81 180 ASP A C 1
ATOM 1342 O O . ASP A 1 180 ? -24.441 -0.343 6.477 1.00 89.81 180 ASP A O 1
ATOM 1346 N N . SER A 1 181 ? -25.853 -2.085 6.647 1.00 86.56 181 SER A N 1
ATOM 1347 C CA . SER A 1 181 ? -25.946 -2.344 5.209 1.00 86.56 181 SER A CA 1
ATOM 1348 C C . SER A 1 181 ? -26.661 -1.245 4.421 1.00 86.56 181 SER A C 1
ATOM 1350 O O . SER A 1 181 ? -26.445 -1.134 3.216 1.00 86.56 181 SER A O 1
ATOM 1352 N N . GLU A 1 182 ? -27.531 -0.449 5.053 1.00 88.50 182 GLU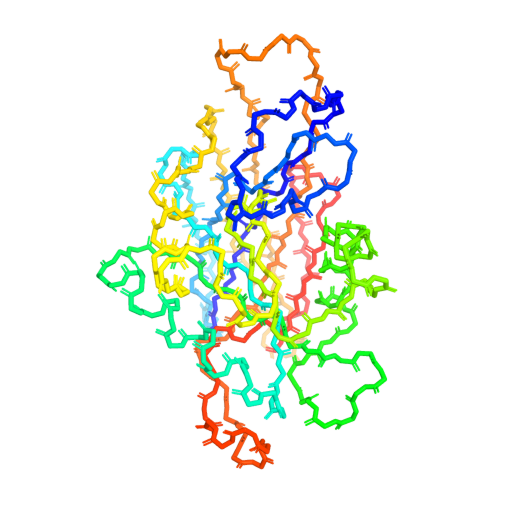 A N 1
ATOM 1353 C CA . GLU A 1 182 ? -28.259 0.625 4.362 1.00 88.50 182 GLU A CA 1
ATOM 1354 C C . GLU A 1 182 ? -27.344 1.822 4.095 1.00 88.50 182 GLU A C 1
ATOM 1356 O O . GLU A 1 182 ? -27.386 2.419 3.018 1.00 88.50 182 GLU A O 1
ATOM 1361 N N . THR A 1 183 ? -26.490 2.157 5.064 1.00 90.00 183 THR A N 1
ATOM 1362 C CA . THR A 1 183 ? -25.547 3.281 4.965 1.00 90.00 183 THR A CA 1
ATOM 1363 C C . THR A 1 183 ? -24.143 2.863 4.523 1.00 90.00 183 THR 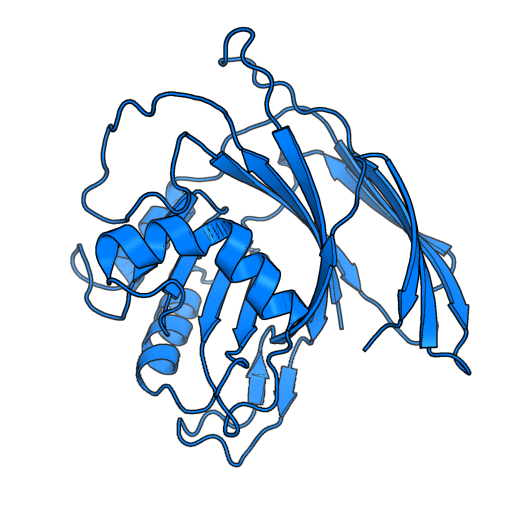A C 1
ATOM 1365 O O . THR A 1 183 ? -23.326 3.727 4.195 1.00 90.00 183 THR A O 1
ATOM 1368 N N . ARG A 1 184 ? -23.867 1.552 4.475 1.00 90.00 184 ARG A N 1
ATOM 1369 C CA . ARG A 1 184 ? -22.539 0.942 4.276 1.00 90.00 184 ARG A CA 1
ATOM 1370 C C . ARG A 1 184 ? -21.505 1.462 5.276 1.00 90.00 184 ARG A C 1
ATOM 1372 O O . ARG A 1 184 ? -20.357 1.710 4.923 1.00 90.00 184 ARG A O 1
ATOM 1379 N N . ILE A 1 185 ? -21.924 1.669 6.521 1.00 92.31 185 ILE A N 1
ATOM 1380 C CA . ILE A 1 185 ? -21.048 2.138 7.598 1.00 92.31 185 ILE A CA 1
ATOM 1381 C C . ILE A 1 185 ? -20.685 0.958 8.492 1.00 92.31 185 ILE A C 1
ATOM 1383 O O . ILE A 1 185 ? -21.559 0.222 8.946 1.00 92.31 185 ILE A O 1
ATOM 1387 N N . MET A 1 186 ? -19.393 0.801 8.768 1.00 92.69 186 MET A N 1
ATOM 1388 C CA . MET A 1 186 ? -18.862 -0.206 9.682 1.00 92.69 186 MET A CA 1
ATOM 1389 C C . MET A 1 186 ? -18.181 0.469 10.874 1.00 92.69 186 MET A C 1
ATOM 1391 O O . MET A 1 186 ? -17.493 1.482 10.720 1.00 92.69 186 MET A O 1
ATOM 1395 N N . GLN A 1 187 ? -18.399 -0.073 12.070 1.00 93.94 187 GLN A N 1
ATOM 1396 C CA . GLN A 1 187 ? -17.806 0.426 13.307 1.00 93.94 187 GLN A CA 1
ATOM 1397 C C . GLN A 1 187 ? -16.539 -0.369 13.629 1.00 93.94 187 GLN A C 1
ATOM 1399 O O . GLN A 1 187 ? -16.607 -1.545 13.993 1.00 93.94 187 GLN A O 1
ATOM 1404 N N . PHE A 1 188 ? -15.394 0.298 13.537 1.00 94.94 188 PHE A N 1
ATOM 1405 C CA . PHE A 1 188 ? -14.089 -0.248 13.884 1.00 94.94 188 PHE A CA 1
ATOM 1406 C C . PHE A 1 188 ? -13.674 0.169 15.293 1.00 94.94 188 PHE A C 1
ATOM 1408 O O . PHE A 1 188 ? -14.031 1.249 15.773 1.00 94.94 188 PHE A O 1
ATOM 1415 N N . SER A 1 189 ? -12.886 -0.685 15.935 1.00 94.88 189 SER A N 1
ATOM 1416 C CA . SER A 1 189 ? -12.177 -0.413 17.181 1.00 94.88 189 SER A CA 1
ATOM 1417 C C . SER A 1 189 ? -10.783 -1.022 17.099 1.00 94.88 189 SER A C 1
ATOM 1419 O O . SER A 1 189 ? -10.643 -2.189 16.720 1.00 94.88 189 SER A O 1
ATOM 1421 N N . TRP A 1 190 ? -9.760 -0.245 17.436 1.00 95.12 190 TRP A N 1
ATOM 1422 C CA . TRP A 1 190 ? -8.367 -0.678 17.396 1.00 95.12 190 TRP A CA 1
ATOM 1423 C C . TRP A 1 190 ? -7.651 -0.342 18.698 1.00 95.12 190 TRP A C 1
ATOM 1425 O O . TRP A 1 190 ? -8.048 0.553 19.446 1.00 95.12 190 TRP A O 1
ATOM 1435 N N . ASN A 1 191 ? -6.595 -1.095 18.973 1.00 94.62 191 ASN A N 1
ATOM 1436 C CA . ASN A 1 191 ? -5.677 -0.837 20.070 1.00 94.62 191 ASN A CA 1
ATOM 1437 C C . ASN A 1 191 ? -4.305 -1.398 19.695 1.00 94.62 191 ASN A C 1
ATOM 1439 O O . ASN A 1 191 ? -4.180 -2.597 19.464 1.00 94.62 191 ASN A O 1
ATOM 1443 N N . ALA A 1 192 ? -3.296 -0.542 19.617 1.00 91.88 192 ALA A N 1
ATOM 1444 C CA . ALA A 1 192 ? -1.921 -0.891 19.311 1.00 91.88 192 ALA A CA 1
ATOM 1445 C C . ALA A 1 192 ? -1.009 -0.386 20.428 1.00 91.88 192 ALA A C 1
ATOM 1447 O O . ALA A 1 192 ? -1.125 0.742 20.906 1.00 91.88 192 ALA A O 1
ATOM 1448 N N . SER A 1 193 ? -0.095 -1.241 20.866 1.00 89.75 193 SER A N 1
ATOM 1449 C CA . SER A 1 193 ? 0.900 -0.877 21.871 1.00 89.75 193 SER A CA 1
ATOM 1450 C C . SER A 1 193 ? 2.019 -0.037 21.258 1.00 89.75 193 SER A C 1
ATOM 1452 O O . SER A 1 193 ? 2.405 -0.234 20.106 1.00 89.75 193 SER A O 1
ATOM 1454 N N . GLN A 1 194 ? 2.592 0.881 22.035 1.00 86.25 194 GLN A N 1
ATOM 1455 C CA . GLN A 1 194 ? 3.820 1.548 21.613 1.00 86.25 194 GLN A CA 1
ATOM 1456 C C . GLN A 1 194 ? 4.939 0.489 21.492 1.00 86.25 194 GLN A C 1
ATOM 1458 O O . GLN A 1 194 ? 5.222 -0.190 22.481 1.00 86.25 194 GLN A O 1
ATOM 1463 N N . PRO A 1 195 ? 5.574 0.331 20.319 1.00 78.69 195 PRO A N 1
ATOM 1464 C CA . PRO A 1 195 ? 6.611 -0.642 20.078 1.00 78.69 195 PRO A CA 1
ATOM 1465 C C . PRO A 1 195 ? 7.841 -0.251 20.877 1.00 78.69 195 PRO A C 1
ATOM 1467 O O . PRO A 1 195 ? 8.259 0.911 20.894 1.00 78.69 195 PRO A O 1
ATOM 1470 N N . SER A 1 196 ? 8.438 -1.246 21.513 1.00 74.31 196 SER A N 1
ATOM 1471 C CA . SER A 1 196 ? 9.791 -1.141 22.037 1.00 74.31 196 SER A CA 1
ATOM 1472 C C . SER A 1 196 ? 10.735 -1.937 21.151 1.00 74.31 196 SER A C 1
ATOM 1474 O O . SER A 1 196 ? 10.529 -3.134 20.929 1.00 74.31 196 SER A O 1
ATOM 1476 N N . ASP A 1 197 ? 11.783 -1.276 20.669 1.00 68.00 197 ASP A N 1
ATOM 1477 C CA . ASP A 1 197 ? 12.972 -1.953 20.172 1.00 68.00 197 ASP A CA 1
ATOM 1478 C C . ASP A 1 197 ? 13.970 -2.107 21.331 1.00 68.00 197 ASP A C 1
ATOM 1480 O O . ASP A 1 197 ? 14.198 -1.203 22.134 1.00 68.00 197 ASP A O 1
ATOM 1484 N N . SER A 1 198 ? 14.544 -3.299 21.438 1.00 56.12 198 SER A N 1
ATOM 1485 C CA . SER A 1 198 ? 15.593 -3.623 22.402 1.00 56.12 198 SER A CA 1
ATOM 1486 C C . SER A 1 198 ? 16.942 -2.945 22.103 1.00 56.12 198 SER A C 1
ATOM 1488 O O . SER A 1 198 ? 17.812 -2.941 22.977 1.00 56.12 198 SER A O 1
ATOM 1490 N N . GLY A 1 199 ? 17.127 -2.395 20.893 1.00 54.56 199 GLY A N 1
ATOM 1491 C CA . GLY A 1 199 ? 18.381 -1.807 20.406 1.00 54.56 199 GLY A CA 1
ATOM 1492 C C . GLY A 1 199 ? 18.414 -0.278 20.272 1.00 54.56 199 GLY A C 1
ATOM 1493 O O . GLY A 1 199 ? 19.497 0.306 20.370 1.00 54.56 199 GLY A O 1
ATOM 1494 N N . SER A 1 200 ? 17.277 0.390 20.076 1.00 53.78 200 SER A N 1
ATOM 1495 C CA . SER A 1 200 ? 17.215 1.844 19.892 1.00 53.78 200 SER A CA 1
ATOM 1496 C C . SER A 1 200 ? 17.248 2.600 21.226 1.00 53.78 200 SER A C 1
ATOM 1498 O O . SER A 1 200 ? 16.447 2.334 22.121 1.00 53.78 200 SER A O 1
ATOM 1500 N N . GLY A 1 201 ? 18.150 3.578 21.365 1.00 54.16 201 GLY A N 1
ATOM 1501 C CA . GLY A 1 201 ? 18.105 4.549 22.468 1.00 54.16 201 GLY A CA 1
ATOM 1502 C C . GLY A 1 201 ? 16.803 5.371 22.484 1.00 54.16 201 GLY A C 1
ATOM 1503 O O . GLY A 1 201 ? 16.005 5.265 21.563 1.00 54.16 201 GLY A O 1
ATOM 1504 N N . ASP A 1 202 ? 16.629 6.214 23.511 1.00 53.50 202 ASP A N 1
ATOM 1505 C CA . ASP A 1 202 ? 15.433 7.018 23.882 1.00 53.50 202 ASP A CA 1
ATOM 1506 C C . ASP A 1 202 ? 14.809 7.956 22.802 1.00 53.50 202 ASP A C 1
ATOM 1508 O O . ASP A 1 202 ? 14.066 8.882 23.137 1.00 53.50 202 ASP A O 1
ATOM 1512 N N . SER A 1 203 ? 15.077 7.782 21.506 1.00 57.62 203 SER A N 1
ATOM 1513 C CA . SER A 1 203 ? 14.384 8.517 20.446 1.00 57.62 203 SER A CA 1
ATOM 1514 C C . SER A 1 203 ? 12.934 8.030 20.328 1.00 57.62 203 SER A C 1
ATOM 1516 O O . SER A 1 203 ? 12.712 6.860 20.014 1.00 57.62 203 SER A O 1
ATOM 1518 N N . PRO A 1 204 ? 11.926 8.896 20.541 1.00 62.50 204 PRO A N 1
ATOM 1519 C CA . PRO A 1 204 ? 10.534 8.487 20.446 1.00 62.50 204 PRO A CA 1
ATOM 1520 C C . PRO A 1 204 ? 10.178 8.162 18.992 1.00 62.50 204 PRO A C 1
ATOM 1522 O O . PRO A 1 204 ? 10.261 9.011 18.103 1.00 62.50 204 PRO A O 1
ATOM 1525 N N . MET A 1 205 ? 9.773 6.918 18.766 1.00 72.50 205 MET A N 1
ATOM 1526 C CA . MET A 1 205 ? 9.222 6.432 17.508 1.00 72.50 205 MET A CA 1
ATOM 1527 C C . MET A 1 205 ? 7.784 6.926 17.351 1.00 72.50 205 MET A C 1
ATOM 1529 O O . MET A 1 205 ? 6.950 6.716 18.233 1.00 72.50 205 MET A O 1
ATOM 1533 N N . ILE A 1 206 ? 7.493 7.590 16.236 1.00 79.19 206 ILE A N 1
ATOM 1534 C CA . ILE A 1 206 ? 6.147 8.065 15.914 1.00 79.19 206 ILE A CA 1
ATOM 1535 C C . ILE A 1 206 ? 5.481 7.004 15.051 1.00 79.19 206 ILE A C 1
ATOM 1537 O O . ILE A 1 206 ? 6.023 6.628 14.010 1.00 79.19 206 ILE A O 1
ATOM 1541 N N . ILE A 1 207 ? 4.308 6.541 15.475 1.00 83.19 207 ILE A N 1
ATOM 1542 C CA . ILE A 1 207 ? 3.501 5.599 14.706 1.00 83.19 207 ILE A CA 1
ATOM 1543 C C . ILE A 1 207 ? 2.243 6.293 14.221 1.00 83.19 207 ILE A C 1
ATOM 1545 O O . ILE A 1 207 ? 1.561 6.966 14.992 1.00 83.19 207 ILE A O 1
ATOM 1549 N N . THR A 1 208 ? 1.914 6.043 12.964 1.00 87.56 208 THR A N 1
ATOM 1550 C CA . THR A 1 208 ? 0.629 6.375 12.366 1.00 87.56 208 THR A CA 1
ATOM 1551 C C . THR A 1 208 ? -0.077 5.082 11.986 1.00 87.56 208 THR A C 1
ATOM 1553 O O . THR A 1 208 ? 0.489 4.236 11.286 1.00 87.56 208 THR A O 1
ATOM 1556 N N . ALA A 1 209 ? -1.316 4.925 12.440 1.00 91.00 209 ALA A N 1
ATOM 1557 C CA . ALA A 1 209 ? -2.143 3.773 12.117 1.00 91.00 209 ALA A CA 1
ATOM 1558 C C . ALA A 1 209 ? -3.101 4.105 10.962 1.00 91.00 209 ALA A C 1
ATOM 1560 O O . ALA A 1 209 ? -3.634 5.210 10.887 1.00 91.00 209 ALA A O 1
ATOM 1561 N N . TRP A 1 210 ? -3.311 3.147 10.060 1.00 94.62 210 TRP A N 1
ATOM 1562 C CA . TRP A 1 210 ? -4.191 3.294 8.900 1.00 94.62 210 TRP A CA 1
ATOM 1563 C C . TRP A 1 210 ? -5.112 2.089 8.757 1.00 94.62 210 TRP A C 1
ATOM 1565 O O . TRP A 1 210 ? -4.638 0.957 8.828 1.00 94.62 210 TRP A O 1
ATOM 1575 N N . LEU A 1 211 ? -6.394 2.321 8.470 1.00 95.56 211 LEU A N 1
ATOM 1576 C CA . LEU A 1 211 ? -7.283 1.292 7.925 1.00 95.56 211 LEU A CA 1
ATOM 1577 C C . LEU A 1 211 ? -7.228 1.344 6.400 1.00 95.56 211 LEU A C 1
ATOM 1579 O O . LEU A 1 211 ? -7.551 2.371 5.803 1.00 95.56 211 LEU A O 1
ATOM 1583 N N . LEU A 1 212 ? -6.823 0.240 5.782 1.00 95.81 212 LEU A N 1
ATOM 1584 C CA . LEU A 1 212 ? -6.701 0.093 4.335 1.00 95.81 212 LEU A CA 1
ATOM 1585 C C . LEU A 1 212 ? -7.714 -0.930 3.824 1.00 95.81 212 LEU A C 1
ATOM 1587 O O . LEU A 1 212 ? -7.726 -2.063 4.300 1.00 95.81 212 LEU A O 1
ATOM 1591 N N . PHE A 1 213 ? -8.545 -0.542 2.859 1.00 95.56 213 PHE A N 1
ATOM 1592 C CA . PHE A 1 213 ? -9.593 -1.395 2.289 1.00 95.56 213 PHE A CA 1
ATOM 1593 C C . PHE A 1 213 ? -9.125 -1.991 0.966 1.00 95.56 213 PHE A C 1
ATOM 1595 O O . PHE A 1 213 ? -9.109 -1.307 -0.058 1.00 95.56 213 PHE A O 1
ATOM 1602 N N . VAL A 1 214 ? -8.722 -3.257 1.001 1.00 95.69 214 VAL A N 1
ATOM 1603 C CA . VAL A 1 214 ? -8.092 -3.954 -0.121 1.00 95.69 214 VAL A CA 1
ATOM 1604 C C . VAL A 1 214 ? -9.069 -4.967 -0.709 1.00 95.69 214 VAL A C 1
ATOM 1606 O O . VAL A 1 214 ? -9.578 -5.845 -0.015 1.00 95.69 214 VAL A O 1
ATOM 1609 N N . GLU A 1 215 ? -9.364 -4.863 -1.997 1.00 94.50 215 GLU A N 1
ATOM 1610 C CA . GLU A 1 215 ? -10.108 -5.884 -2.725 1.00 94.50 215 GLU A CA 1
ATOM 1611 C C . GLU A 1 215 ? -9.155 -6.932 -3.301 1.00 94.50 215 GLU A C 1
ATOM 1613 O O . GLU A 1 215 ? -8.124 -6.605 -3.886 1.00 94.50 215 GLU A O 1
ATOM 1618 N N . ASP A 1 216 ? -9.519 -8.205 -3.152 1.00 92.44 216 ASP A N 1
ATOM 1619 C CA . ASP A 1 216 ? -8.702 -9.326 -3.618 1.00 92.44 216 ASP A CA 1
ATOM 1620 C C . ASP A 1 216 ? -8.517 -9.296 -5.138 1.00 92.44 216 ASP A C 1
ATOM 1622 O O . ASP A 1 216 ? -7.420 -9.542 -5.631 1.00 92.44 216 ASP A O 1
ATOM 1626 N N . SER A 1 217 ? -9.585 -8.974 -5.874 1.00 94.81 217 SER A N 1
ATOM 1627 C CA . SER A 1 217 ? -9.580 -8.854 -7.328 1.00 94.81 217 SER A CA 1
ATOM 1628 C C . SER A 1 217 ? -10.667 -7.893 -7.812 1.00 94.81 217 SER A C 1
ATOM 1630 O O . SER A 1 217 ? -11.829 -8.057 -7.447 1.00 94.81 217 SER A O 1
ATOM 1632 N N . ALA A 1 218 ? -10.295 -6.940 -8.667 1.00 95.25 218 ALA A N 1
ATOM 1633 C CA . ALA A 1 218 ? -11.193 -5.985 -9.307 1.00 95.25 218 ALA A CA 1
ATOM 1634 C C . ALA A 1 218 ? -11.070 -6.066 -10.838 1.00 95.25 218 ALA A C 1
ATOM 1636 O O . ALA A 1 218 ? -9.968 -6.057 -11.388 1.00 95.25 218 ALA A O 1
ATOM 1637 N N . SER A 1 219 ? -12.202 -6.117 -11.546 1.00 96.12 219 SER A N 1
ATOM 1638 C CA . SER A 1 219 ? -12.213 -6.279 -13.005 1.00 96.12 219 SER A CA 1
ATOM 1639 C C . SER A 1 219 ? -12.292 -4.938 -13.736 1.00 96.12 219 SER A C 1
ATOM 1641 O O . SER A 1 219 ? -13.225 -4.157 -13.541 1.00 96.12 219 SER A O 1
ATOM 1643 N N . PHE A 1 220 ? -11.337 -4.694 -14.630 1.00 96.12 220 PHE A N 1
ATOM 1644 C CA . PHE A 1 220 ? -11.323 -3.610 -15.606 1.00 96.12 220 PHE A CA 1
ATOM 1645 C C . PHE A 1 220 ? -10.701 -4.074 -16.942 1.00 96.12 220 PHE A C 1
ATOM 1647 O O . PHE A 1 220 ? -9.532 -3.803 -17.232 1.00 96.12 220 PHE A O 1
ATOM 1654 N N . PRO A 1 221 ? -11.486 -4.753 -17.802 1.00 94.75 221 PRO A N 1
ATOM 1655 C CA . PRO A 1 221 ? -11.026 -5.274 -19.096 1.00 94.75 221 P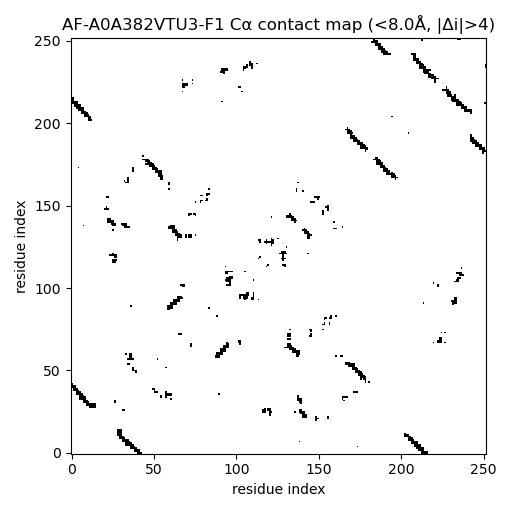RO A CA 1
ATOM 1656 C C . PRO A 1 221 ? -10.493 -4.217 -20.072 1.00 94.75 221 PRO A C 1
ATOM 1658 O O . PRO A 1 221 ? -9.752 -4.553 -20.993 1.00 94.75 221 PRO A O 1
ATOM 1661 N N . ASP A 1 222 ? -10.876 -2.953 -19.881 1.00 94.31 222 ASP A N 1
ATOM 1662 C CA . ASP A 1 222 ? -10.504 -1.836 -20.753 1.00 94.31 222 ASP A CA 1
ATOM 1663 C C . ASP A 1 222 ? -9.118 -1.242 -20.421 1.00 94.31 222 ASP A C 1
ATOM 1665 O O . ASP A 1 222 ? -8.657 -0.326 -21.107 1.00 94.31 222 ASP A O 1
ATOM 1669 N N . GLY A 1 223 ? -8.430 -1.754 -19.392 1.00 92.81 223 GLY A N 1
ATOM 1670 C CA . GLY A 1 223 ? -7.076 -1.333 -19.038 1.00 92.81 223 GLY A CA 1
ATOM 1671 C C . GLY A 1 223 ? -6.079 -1.588 -20.170 1.00 92.81 223 GLY A C 1
ATOM 1672 O O . GLY A 1 223 ? -5.955 -2.703 -20.683 1.00 92.81 223 GLY A O 1
ATOM 1673 N N . SER A 1 224 ? -5.326 -0.558 -20.567 1.00 92.94 224 SER A N 1
ATOM 1674 C CA . SER A 1 224 ? -4.438 -0.644 -21.737 1.00 92.94 224 SER A CA 1
ATOM 1675 C C . SER A 1 224 ? -3.195 -1.512 -21.515 1.00 92.94 224 SER A C 1
ATOM 1677 O O . SER A 1 224 ? -2.510 -1.850 -22.485 1.00 92.94 224 SER A O 1
ATOM 1679 N N . ASN A 1 225 ? -2.927 -1.933 -20.273 1.00 94.25 225 ASN A N 1
ATOM 1680 C CA . ASN A 1 225 ? -1.907 -2.937 -19.978 1.00 94.25 225 ASN A CA 1
ATOM 1681 C C . ASN A 1 225 ? -2.372 -4.393 -20.193 1.00 94.25 225 ASN A C 1
ATOM 1683 O O . ASN A 1 225 ? -1.533 -5.292 -20.206 1.00 94.25 225 ASN A O 1
ATOM 1687 N N . GLY A 1 226 ? -3.673 -4.625 -20.416 1.00 93.38 226 GLY A N 1
ATOM 1688 C CA . GLY A 1 226 ? -4.227 -5.918 -20.825 1.00 93.38 226 GLY A CA 1
ATOM 1689 C C . GLY A 1 226 ? -4.380 -6.973 -19.725 1.00 93.38 226 GLY A C 1
ATOM 1690 O O . GLY A 1 226 ? -4.626 -8.128 -20.066 1.00 93.38 226 GLY A O 1
ATOM 1691 N N . ILE A 1 227 ? -4.244 -6.610 -18.441 1.00 93.81 227 ILE A N 1
ATOM 1692 C CA . ILE A 1 227 ? -4.429 -7.543 -17.310 1.00 93.81 227 ILE A CA 1
ATOM 1693 C C . ILE A 1 227 ? -5.898 -7.978 -17.179 1.00 93.81 227 ILE A C 1
ATOM 1695 O O . ILE A 1 227 ? -6.188 -9.160 -17.004 1.00 93.81 227 ILE A O 1
ATOM 1699 N N . GLY A 1 228 ? -6.830 -7.029 -17.281 1.00 93.81 228 GLY A N 1
ATOM 1700 C CA . GLY A 1 228 ? -8.257 -7.275 -17.091 1.00 93.81 228 GLY A CA 1
ATOM 1701 C C . GLY A 1 228 ? -8.654 -7.379 -15.621 1.00 93.81 228 GLY A C 1
ATOM 1702 O O . GLY A 1 228 ? -9.396 -6.523 -15.162 1.00 93.81 228 GLY A O 1
ATOM 1703 N N . ASP A 1 229 ? -8.151 -8.365 -14.880 1.00 96.62 229 ASP A N 1
ATOM 1704 C CA . ASP A 1 229 ? -8.457 -8.546 -13.454 1.00 96.62 229 ASP A CA 1
ATOM 1705 C C . ASP A 1 229 ? -7.246 -8.185 -12.582 1.00 96.62 229 ASP A C 1
ATOM 1707 O O . ASP A 1 229 ? -6.225 -8.870 -12.590 1.00 96.62 229 ASP A O 1
ATOM 1711 N N . TYR A 1 230 ? -7.360 -7.095 -11.829 1.00 96.44 230 TYR A N 1
ATOM 1712 C CA . TYR A 1 230 ? -6.289 -6.526 -11.012 1.00 96.44 230 TYR A CA 1
ATOM 1713 C C . TYR A 1 230 ? -6.411 -7.024 -9.579 1.00 96.44 230 TYR A C 1
ATOM 1715 O O . TYR A 1 230 ? -7.499 -6.986 -9.010 1.00 96.44 230 TYR A O 1
ATOM 1723 N N . LEU A 1 231 ? -5.314 -7.501 -8.995 1.00 95.94 231 LEU A N 1
ATOM 1724 C CA . LEU A 1 231 ? -5.308 -8.060 -7.642 1.00 95.94 231 LEU A CA 1
ATOM 1725 C C . LEU A 1 231 ? -4.929 -7.013 -6.594 1.00 95.94 231 LEU A C 1
ATOM 1727 O O . LEU A 1 231 ? -4.244 -6.041 -6.908 1.00 95.94 231 LEU A O 1
ATOM 1731 N N . HIS A 1 232 ? -5.329 -7.255 -5.344 1.00 96.19 232 HIS A N 1
ATOM 1732 C CA . HIS A 1 232 ? -4.907 -6.480 -4.168 1.00 96.19 232 HIS A CA 1
ATOM 1733 C C . HIS A 1 232 ? -5.178 -4.970 -4.270 1.00 96.19 232 HIS A C 1
ATOM 1735 O O . HIS A 1 232 ? -4.394 -4.146 -3.792 1.00 96.19 232 HIS A O 1
ATOM 1741 N N . VAL A 1 233 ? -6.283 -4.597 -4.912 1.00 97.25 233 VAL A N 1
ATOM 1742 C CA . VAL A 1 233 ? -6.619 -3.210 -5.239 1.00 97.25 233 VAL A CA 1
ATOM 1743 C C . VAL A 1 233 ? -7.018 -2.452 -3.978 1.00 97.25 233 VAL A C 1
ATOM 1745 O O . VAL A 1 233 ? -7.998 -2.798 -3.321 1.00 97.25 233 VAL A O 1
ATOM 1748 N N . LEU A 1 234 ? -6.276 -1.397 -3.640 1.00 97.25 234 LEU A N 1
ATOM 1749 C CA . LEU A 1 234 ? -6.621 -0.526 -2.522 1.00 97.25 234 LEU A CA 1
ATOM 1750 C C . LEU A 1 234 ? -7.690 0.490 -2.940 1.00 97.25 234 LEU A C 1
ATOM 1752 O O . LEU A 1 234 ? -7.414 1.396 -3.726 1.00 97.25 234 LEU A O 1
ATOM 1756 N N . HIS A 1 235 ? -8.874 0.380 -2.343 1.00 95.25 235 HIS A N 1
ATOM 1757 C CA . HIS A 1 235 ? -10.016 1.250 -2.634 1.00 95.25 235 HIS A CA 1
ATOM 1758 C C . HIS A 1 235 ? -10.116 2.464 -1.735 1.00 95.25 235 HIS A C 1
ATOM 1760 O O . HIS A 1 235 ? -10.645 3.480 -2.176 1.00 95.25 235 HIS A O 1
ATOM 1766 N N . ASP A 1 236 ? -9.658 2.371 -0.484 1.00 95.12 236 ASP A N 1
ATOM 1767 C CA . ASP A 1 236 ? -9.675 3.500 0.443 1.00 95.12 236 ASP A CA 1
ATOM 1768 C C . ASP A 1 236 ? -8.629 3.374 1.556 1.00 95.12 236 ASP A C 1
ATOM 1770 O O . ASP A 1 236 ? -8.178 2.274 1.889 1.00 95.12 236 ASP A O 1
ATOM 1774 N N . ALA A 1 237 ? -8.248 4.516 2.129 1.00 95.31 237 ALA A N 1
ATOM 1775 C CA . ALA A 1 237 ? -7.264 4.613 3.201 1.00 95.31 237 ALA A CA 1
ATOM 1776 C C . ALA A 1 237 ? -7.705 5.644 4.245 1.00 95.31 237 ALA A C 1
ATOM 1778 O O . ALA A 1 237 ? -7.838 6.829 3.943 1.00 95.31 237 ALA A O 1
ATOM 1779 N N . VAL A 1 238 ? -7.884 5.204 5.490 1.00 95.62 238 VAL A N 1
ATOM 1780 C CA . VAL A 1 238 ? -8.325 6.059 6.599 1.00 95.62 238 VAL A CA 1
ATOM 1781 C C . VAL A 1 238 ? -7.219 6.161 7.636 1.00 95.62 238 VAL A C 1
ATOM 1783 O O . VAL A 1 238 ? -6.850 5.161 8.250 1.00 95.62 238 VAL A O 1
ATOM 1786 N N . GLU A 1 239 ? -6.697 7.371 7.827 1.00 94.38 239 GLU A N 1
ATOM 1787 C CA . GLU A 1 239 ? -5.737 7.674 8.889 1.00 94.38 239 GLU A CA 1
ATOM 1788 C C . GLU A 1 239 ? -6.436 7.654 10.249 1.00 94.38 239 GLU A C 1
ATOM 1790 O O . GLU A 1 239 ? -7.534 8.195 10.404 1.00 94.38 239 GLU A O 1
ATOM 1795 N N . LEU A 1 240 ? -5.793 7.037 11.234 1.00 92.94 240 LEU A N 1
ATOM 1796 C CA . LEU A 1 240 ? -6.264 6.982 12.611 1.00 92.94 240 LEU A CA 1
ATOM 1797 C C . LEU A 1 240 ? -5.418 7.937 13.453 1.00 92.94 240 LEU A C 1
ATOM 1799 O O . LEU A 1 240 ? -4.189 7.876 13.428 1.00 92.94 240 LEU A O 1
ATOM 1803 N N . GLU A 1 241 ? -6.082 8.819 14.198 1.00 86.75 241 GLU A N 1
ATOM 1804 C CA . GLU A 1 241 ? -5.414 9.890 14.951 1.00 86.75 241 GLU A CA 1
ATOM 1805 C C . GLU A 1 241 ? -4.570 9.364 16.126 1.00 86.75 241 GLU A C 1
ATOM 1807 O O . GLU A 1 241 ? -3.571 9.979 16.500 1.00 86.75 241 GLU A O 1
ATOM 1812 N N . GLU A 1 242 ? -4.958 8.223 16.700 1.00 89.88 242 GLU A N 1
ATOM 1813 C CA . GLU A 1 242 ? -4.343 7.622 17.886 1.00 89.88 242 GLU A CA 1
ATOM 1814 C C . GLU A 1 242 ? -4.125 6.112 17.689 1.00 89.88 242 GLU A C 1
ATOM 1816 O O . GLU A 1 242 ? -4.705 5.485 16.798 1.00 89.88 242 GLU A O 1
ATOM 1821 N N . LEU A 1 243 ? -3.287 5.504 18.537 1.00 90.75 243 LEU A N 1
ATOM 1822 C CA . LEU A 1 243 ? -3.021 4.058 18.510 1.00 90.75 243 LEU A CA 1
ATOM 1823 C C . LEU A 1 243 ? -4.135 3.221 19.134 1.00 90.75 243 LEU A C 1
ATOM 1825 O O . LEU A 1 243 ? -4.138 2.000 18.990 1.00 90.75 243 LEU A O 1
ATOM 1829 N N . ASP A 1 244 ? -5.103 3.855 19.777 1.00 93.88 244 ASP A N 1
ATOM 1830 C CA . ASP A 1 244 ? -6.320 3.217 20.232 1.00 93.88 244 ASP A CA 1
ATOM 1831 C C . ASP A 1 244 ? -7.522 4.114 19.982 1.00 93.88 244 ASP A C 1
ATOM 1833 O O . ASP A 1 244 ? -7.416 5.337 19.971 1.00 93.88 244 ASP A O 1
ATOM 1837 N N . GLY A 1 245 ? -8.672 3.505 19.714 1.00 94.88 245 GLY A N 1
ATOM 1838 C CA . GLY A 1 245 ? -9.866 4.279 19.429 1.00 94.88 245 GLY A CA 1
ATOM 1839 C C . GLY A 1 245 ? -10.947 3.496 18.717 1.00 94.88 245 GLY A C 1
ATOM 1840 O O . GLY A 1 245 ? -10.882 2.278 18.550 1.00 94.88 245 GLY A O 1
ATOM 1841 N N . THR A 1 246 ? -11.973 4.235 18.309 1.00 95.19 246 THR A N 1
ATOM 1842 C CA . THR A 1 246 ? -13.093 3.715 17.527 1.00 95.19 246 THR A CA 1
ATOM 1843 C C . THR A 1 246 ? -13.458 4.687 16.420 1.00 95.19 246 THR A C 1
ATOM 1845 O O . THR A 1 246 ? -13.449 5.896 16.651 1.00 95.19 246 THR A O 1
ATOM 1848 N N . ALA A 1 247 ? -13.870 4.176 15.263 1.00 94.81 247 ALA A N 1
ATOM 1849 C CA . ALA A 1 247 ? -14.314 4.992 14.138 1.00 94.81 247 ALA A CA 1
ATOM 1850 C C . ALA A 1 247 ? -15.480 4.329 13.405 1.00 94.81 247 ALA A C 1
ATOM 1852 O O . ALA A 1 247 ? -15.526 3.108 13.260 1.00 94.81 247 ALA A O 1
ATOM 1853 N N . SER A 1 248 ? -16.408 5.149 12.921 1.00 94.56 248 SER A N 1
ATOM 1854 C CA . SER A 1 248 ? -17.441 4.724 11.978 1.00 94.56 248 SER A CA 1
ATOM 1855 C C . SER A 1 248 ? -16.973 5.094 10.574 1.00 94.56 248 SER A C 1
ATOM 1857 O O . SER A 1 248 ? -16.810 6.276 10.271 1.00 94.56 248 SER A O 1
ATOM 1859 N N . VAL A 1 249 ? -16.734 4.095 9.730 1.00 93.38 249 VAL A N 1
ATOM 1860 C CA . VAL A 1 249 ? -16.122 4.276 8.408 1.00 93.38 249 VAL A CA 1
ATOM 1861 C C . VAL A 1 249 ? -17.093 3.821 7.328 1.00 93.38 249 VAL A C 1
ATOM 1863 O O . VAL A 1 249 ? -17.738 2.782 7.470 1.00 93.38 249 VAL A O 1
ATOM 1866 N N . HIS A 1 250 ? -17.210 4.604 6.254 1.00 91.75 250 HIS A N 1
ATOM 1867 C CA . HIS A 1 250 ? -17.930 4.171 5.062 1.00 91.75 250 HIS A CA 1
ATOM 1868 C C . HIS A 1 250 ? -17.068 3.160 4.317 1.00 91.75 250 HIS A C 1
ATOM 1870 O O . HIS A 1 250 ? -15.963 3.484 3.895 1.00 91.75 250 HIS A O 1
ATOM 1876 N N . VAL A 1 251 ? -17.567 1.940 4.191 1.00 89.12 251 VAL A N 1
ATOM 1877 C CA . VAL A 1 251 ? -16.833 0.859 3.545 1.00 89.12 251 VAL A CA 1
ATOM 1878 C C . VAL A 1 251 ? -17.126 0.896 2.034 1.00 89.12 251 VAL A C 1
ATOM 1880 O O . VAL A 1 251 ? -18.302 1.060 1.682 1.00 89.12 251 VAL A O 1
ATOM 1883 N N . PRO A 1 252 ? -16.100 0.791 1.161 1.00 85.81 252 PRO A N 1
ATOM 1884 C CA . PRO A 1 252 ? -16.248 0.842 -0.299 1.00 85.81 252 PRO A CA 1
ATOM 1885 C C . PRO A 1 252 ? -17.324 -0.093 -0.875 1.00 85.81 252 PRO A C 1
ATOM 1887 O O . PRO A 1 252 ? -17.436 -1.249 -0.408 1.00 85.81 252 PRO A O 1
#